Protein AF-A0A916CMD5-F1 (afdb_monomer)

Solvent-accessible surface area (backbone atoms only — not comparable to full-atom values): 19752 Å² total; per-residue (Å²): 133,80,86,75,84,65,81,78,68,54,40,86,78,49,62,49,73,21,27,36,26,42,35,62,56,51,51,78,55,96,45,26,38,20,50,78,88,36,83,72,46,81,45,52,74,67,56,35,58,50,51,65,50,15,35,78,89,44,90,31,20,46,47,56,29,32,73,75,50,42,80,52,22,40,53,48,50,24,54,37,36,70,72,62,51,32,48,78,42,68,70,76,87,67,73,82,62,84,47,82,37,33,34,38,35,51,17,51,37,79,52,42,49,53,62,40,35,34,29,56,46,58,67,35,44,75,51,31,45,44,36,37,39,21,44,24,44,45,42,83,79,43,65,43,50,94,81,48,79,67,56,58,70,57,46,32,50,42,48,51,40,27,44,54,48,47,23,61,71,47,73,37,46,75,46,75,34,77,39,67,26,54,66,77,58,67,44,91,49,66,59,46,76,85,46,70,86,61,42,51,67,56,52,53,52,53,50,55,54,51,49,52,58,56,72,74,49,82,63,62,34,37,35,34,40,54,19,34,48,32,37,31,54,34,43,51,54,33,50,47,54,53,51,41,44,74,69,62,78,42,66,59,47,28,42,33,28,34,51,31,37,61,30,64,59,35,80,88,24,48,86,32,48,67,55,68,75,61,53,72,62,36,43,82,43,77,45,78,17,54,96,27,46,70,57,34,48,57,51,50,66,50,41,53,64,62,43,54,94,64,49,49,57,46,46,59,49,34,24,28,50,71,52,52,60,75,59,53,66,82,88,56,51,73,68,48,70,76,59,53,86,54,100,52,24,33,43,57,32,36,18,31,82,60,11,42,60,55,56,45,50,74,72,62,126

Structure (mmCIF, N/CA/C/O backbone):
data_AF-A0A916CMD5-F1
#
_entry.id   AF-A0A916CMD5-F1
#
loop_
_atom_site.group_PDB
_atom_site.id
_atom_site.type_symbol
_atom_site.label_atom_id
_atom_site.label_alt_id
_atom_site.label_comp_id
_atom_site.label_asym_id
_atom_site.label_entity_id
_atom_site.label_seq_id
_atom_site.pdbx_PDB_ins_code
_atom_site.Cartn_x
_atom_site.Cartn_y
_atom_site.Cartn_z
_atom_site.occupancy
_atom_site.B_iso_or_equiv
_atom_site.auth_seq_id
_atom_site.auth_comp_id
_atom_site.auth_asym_id
_atom_site.auth_atom_id
_atom_site.pdbx_PDB_model_num
ATOM 1 N N . MET A 1 1 ? -7.319 22.290 9.337 1.00 40.28 1 MET A N 1
ATOM 2 C CA . MET A 1 1 ? -7.495 20.827 9.216 1.00 40.28 1 MET A CA 1
ATOM 3 C C . MET A 1 1 ? -8.715 20.614 8.337 1.00 40.28 1 MET A C 1
ATOM 5 O O . MET A 1 1 ? -9.791 21.032 8.736 1.00 40.28 1 MET A O 1
ATOM 9 N N . GLY A 1 2 ? -8.529 20.151 7.097 1.00 34.69 2 GLY A N 1
ATOM 10 C CA . GLY A 1 2 ?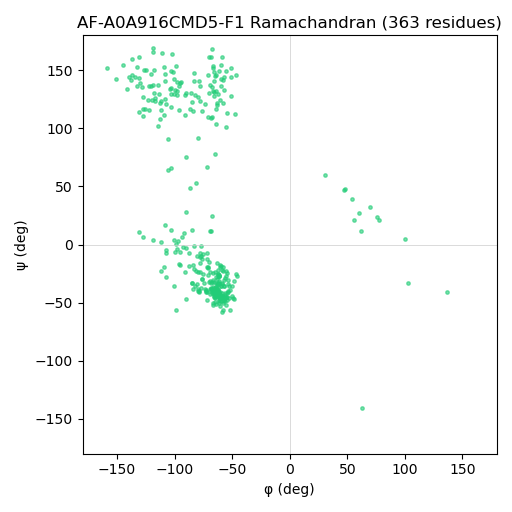 -9.637 19.964 6.152 1.00 34.69 2 GLY A CA 1
ATOM 11 C C . GLY A 1 2 ? -10.610 18.897 6.650 1.00 34.69 2 GLY A C 1
ATOM 12 O O . GLY A 1 2 ? -10.178 17.946 7.301 1.00 34.69 2 GLY A O 1
ATOM 13 N N . ASN A 1 3 ? -11.903 19.077 6.367 1.00 29.86 3 ASN A N 1
ATOM 14 C CA . ASN A 1 3 ? -12.943 18.087 6.640 1.00 29.86 3 ASN A CA 1
ATOM 15 C C . ASN A 1 3 ? -12.556 16.764 5.970 1.00 29.86 3 ASN A C 1
ATOM 17 O O . ASN A 1 3 ? -12.705 16.608 4.759 1.00 29.86 3 ASN A O 1
ATOM 21 N N . LYS A 1 4 ? -12.039 15.818 6.759 1.00 42.50 4 LYS A N 1
ATOM 22 C CA . LYS A 1 4 ? -11.879 14.436 6.323 1.00 42.50 4 LYS A CA 1
ATOM 23 C C . LYS A 1 4 ? -13.290 13.875 6.186 1.00 42.50 4 LYS A C 1
ATOM 25 O O . LYS A 1 4 ? -13.978 13.692 7.185 1.00 42.50 4 LYS A O 1
ATOM 30 N N . SER A 1 5 ? -13.743 13.645 4.958 1.00 34.34 5 SER A N 1
ATOM 31 C CA . SER A 1 5 ? -14.966 12.891 4.681 1.00 34.34 5 SER A CA 1
ATOM 32 C C . SER A 1 5 ? -14.709 11.410 4.973 1.00 34.34 5 SER A C 1
ATOM 34 O O . SER A 1 5 ? -14.626 10.588 4.064 1.00 34.34 5 SER A O 1
ATOM 36 N N . PHE A 1 6 ? -14.497 11.083 6.247 1.00 44.91 6 PHE A N 1
ATOM 37 C CA . PHE A 1 6 ? -14.604 9.715 6.728 1.00 44.91 6 PHE A CA 1
ATOM 38 C C . PHE A 1 6 ? -16.060 9.302 6.550 1.00 44.91 6 PHE A C 1
ATOM 40 O O . PHE A 1 6 ? -16.952 10.053 6.938 1.00 44.91 6 PHE A O 1
ATOM 47 N N . ILE A 1 7 ? -16.309 8.125 5.980 1.00 46.78 7 ILE A N 1
ATOM 48 C CA . ILE A 1 7 ? -17.603 7.471 6.164 1.00 46.78 7 ILE A CA 1
ATOM 49 C C . ILE A 1 7 ? -17.600 7.018 7.628 1.00 46.78 7 ILE A C 1
ATOM 51 O O . ILE A 1 7 ? -16.796 6.144 7.968 1.00 46.78 7 ILE A O 1
ATOM 55 N N . PRO A 1 8 ? -18.403 7.627 8.521 1.00 53.22 8 PRO A N 1
ATOM 56 C CA . PRO A 1 8 ? -18.452 7.209 9.910 1.00 53.22 8 PRO A CA 1
ATOM 57 C C . PRO A 1 8 ? -18.993 5.791 9.944 1.00 53.22 8 PRO A C 1
ATOM 59 O O . PRO A 1 8 ? -20.139 5.562 9.565 1.00 53.22 8 PRO A O 1
ATOM 62 N N . VAL A 1 9 ? -18.192 4.842 10.406 1.00 58.81 9 VAL A N 1
ATOM 63 C CA . VAL A 1 9 ? -18.767 3.618 10.949 1.00 58.81 9 VAL A CA 1
ATOM 64 C C . VAL A 1 9 ? -18.935 3.897 12.430 1.00 58.81 9 VAL A C 1
ATOM 66 O O . VAL A 1 9 ? -17.946 4.102 13.134 1.00 58.81 9 VAL A O 1
ATOM 69 N N . SER A 1 10 ? -20.181 3.999 12.894 1.00 68.25 10 SER A N 1
ATOM 70 C CA . SER A 1 10 ? -20.419 4.050 14.331 1.00 68.25 10 SER A CA 1
ATOM 71 C C . SER A 1 10 ? -19.929 2.734 14.920 1.00 68.25 10 SER A C 1
ATOM 73 O O . SER A 1 10 ? -20.307 1.664 14.448 1.00 68.25 10 SER A O 1
ATOM 75 N N . ALA A 1 11 ? -19.104 2.784 15.961 1.00 70.06 11 ALA A N 1
ATOM 76 C CA . ALA A 1 11 ? -18.634 1.580 16.629 1.00 70.06 11 ALA A CA 1
ATOM 77 C C . ALA A 1 11 ? -19.776 0.784 17.282 1.00 70.06 11 ALA A C 1
ATOM 79 O O . ALA A 1 11 ? -19.595 -0.393 17.575 1.00 70.06 11 ALA A O 1
ATOM 80 N N . SER A 1 12 ? -20.960 1.389 17.461 1.00 70.38 12 SER A N 1
ATOM 81 C CA . SER A 1 12 ? -22.188 0.673 17.843 1.00 70.38 12 SER A CA 1
ATOM 82 C C . SER A 1 12 ? -22.629 -0.364 16.815 1.00 70.38 12 SER A C 1
ATOM 84 O O . SER A 1 12 ? -23.308 -1.321 17.171 1.00 70.38 12 SER A O 1
ATOM 86 N N . ASP A 1 13 ? -22.248 -0.162 15.556 1.00 81.56 13 ASP A N 1
ATOM 87 C CA . ASP A 1 13 ? -22.648 -0.996 14.426 1.00 81.56 13 ASP A CA 1
ATOM 88 C C . ASP A 1 13 ? -21.556 -2.025 14.089 1.00 81.56 13 ASP A C 1
ATOM 90 O O . ASP A 1 13 ? -21.728 -2.863 13.202 1.00 81.56 13 ASP A O 1
ATOM 94 N N . LEU A 1 14 ? -20.418 -1.966 14.794 1.00 83.50 14 LEU A N 1
ATOM 95 C CA . LEU A 1 14 ? -19.323 -2.911 14.642 1.00 83.50 14 LEU A CA 1
ATOM 96 C C . LEU A 1 14 ? -19.589 -4.175 15.474 1.00 83.50 14 LEU A C 1
ATOM 98 O O . LEU A 1 14 ? -20.025 -4.081 16.625 1.00 83.50 14 LEU A O 1
ATOM 102 N N . PRO A 1 15 ? -19.261 -5.367 14.945 1.00 89.69 15 PRO A N 1
ATOM 103 C CA . PRO A 1 15 ? -19.275 -6.589 15.738 1.00 89.69 15 PRO A CA 1
ATOM 104 C C . PRO A 1 15 ? -18.367 -6.473 16.970 1.00 89.69 15 PRO A C 1
ATOM 106 O O . PRO A 1 15 ? -17.297 -5.863 16.898 1.00 89.69 15 PRO A O 1
ATOM 109 N N . VAL A 1 16 ? -18.760 -7.073 18.097 1.00 91.94 16 VAL A N 1
ATOM 110 C CA . VAL A 1 16 ? -18.053 -6.926 19.388 1.00 91.94 16 VAL A CA 1
ATOM 111 C C . VAL A 1 16 ? -16.637 -7.512 19.372 1.00 91.94 16 VAL A C 1
ATOM 113 O O . VAL A 1 16 ? -15.771 -7.092 20.136 1.00 91.94 16 VAL A O 1
ATOM 116 N N . GLU A 1 17 ? -16.377 -8.460 18.482 1.00 92.50 17 GLU A N 1
ATOM 117 C CA . GLU A 1 17 ? -15.070 -9.050 18.210 1.00 92.50 17 GLU A CA 1
ATOM 118 C C . GLU A 1 17 ? -14.140 -8.137 17.398 1.00 92.50 17 GLU A C 1
ATOM 120 O O . GLU A 1 17 ? -12.965 -8.457 17.240 1.00 92.50 17 GLU A O 1
ATOM 125 N N . THR A 1 18 ? -14.641 -7.011 16.882 1.00 91.44 18 THR A N 1
ATOM 126 C CA . THR A 1 18 ? -13.844 -6.072 16.089 1.00 91.44 18 THR A CA 1
ATOM 127 C C . THR A 1 18 ? -12.689 -5.529 16.915 1.00 91.44 18 THR A C 1
ATOM 129 O O . THR A 1 18 ? -12.895 -4.969 17.992 1.00 91.44 18 THR A O 1
ATOM 132 N N . ILE A 1 19 ? -11.476 -5.696 16.393 1.00 93.38 19 ILE A N 1
ATOM 133 C CA . ILE A 1 19 ? -10.239 -5.194 16.982 1.00 93.38 19 ILE A CA 1
ATOM 134 C C . ILE A 1 19 ? -10.130 -3.701 16.681 1.00 93.38 19 ILE A C 1
ATOM 136 O O . ILE A 1 19 ? -10.398 -3.262 15.562 1.00 93.38 19 ILE A O 1
ATOM 140 N N . ILE A 1 20 ? -9.731 -2.940 17.690 1.00 93.88 20 ILE A N 1
ATOM 141 C CA . ILE A 1 20 ? -9.442 -1.514 17.657 1.00 93.88 20 ILE A CA 1
ATOM 142 C C . ILE A 1 20 ? -7.929 -1.377 17.781 1.00 93.88 20 ILE A C 1
ATOM 144 O O . ILE A 1 20 ? -7.345 -1.873 18.742 1.00 93.88 20 ILE A O 1
ATOM 148 N N . SER A 1 21 ? -7.298 -0.685 16.839 1.00 94.12 21 SER A N 1
ATOM 149 C CA . SER A 1 21 ? -5.865 -0.410 16.912 1.00 94.12 21 SER A CA 1
ATOM 150 C C . SER A 1 21 ? -5.582 1.063 16.690 1.00 94.12 21 SER A C 1
ATOM 152 O O . SER A 1 21 ? -6.162 1.683 15.801 1.00 94.12 21 SER A O 1
ATOM 154 N N . LEU A 1 22 ? -4.659 1.610 17.473 1.00 94.50 22 LEU A N 1
ATOM 155 C CA . LEU A 1 22 ? -4.058 2.917 17.268 1.00 94.50 22 LEU A CA 1
ATOM 156 C C . LEU A 1 22 ? -3.369 2.939 15.902 1.00 94.50 22 LEU A C 1
ATOM 158 O O . LEU A 1 22 ? -2.695 1.979 15.522 1.00 94.50 22 LEU A O 1
ATOM 162 N N . MET A 1 23 ? -3.565 4.034 15.178 1.00 92.69 23 MET A N 1
ATOM 163 C CA . MET A 1 23 ? -2.927 4.270 13.888 1.00 92.69 23 MET A CA 1
ATOM 164 C C . MET A 1 23 ? -1.397 4.406 14.048 1.00 92.69 23 MET A C 1
ATOM 166 O O . MET A 1 23 ? -0.937 4.925 15.070 1.00 92.69 23 MET A O 1
ATOM 170 N N . PRO A 1 24 ? -0.598 3.936 13.072 1.00 91.56 24 PRO A N 1
ATOM 171 C CA . PRO A 1 24 ? 0.849 3.763 13.223 1.00 91.56 24 PRO A CA 1
ATOM 172 C C . PRO A 1 24 ? 1.661 5.044 13.376 1.00 91.56 24 PRO A C 1
ATOM 174 O O . PRO A 1 24 ? 2.727 5.037 13.987 1.00 91.56 24 PRO A O 1
ATOM 177 N N . ASP A 1 25 ? 1.122 6.146 12.882 1.00 89.12 25 ASP A N 1
ATOM 178 C CA . ASP A 1 25 ? 1.669 7.490 12.966 1.00 89.12 25 ASP A CA 1
ATOM 179 C C . ASP A 1 25 ? 1.454 8.160 14.333 1.00 89.12 25 ASP A C 1
ATOM 181 O O . ASP A 1 25 ? 2.008 9.239 14.567 1.00 89.12 25 ASP A O 1
ATOM 185 N N . TYR A 1 26 ? 0.679 7.544 15.236 1.00 91.19 26 TYR A N 1
ATOM 186 C CA . TYR A 1 26 ? 0.411 8.078 16.569 1.00 91.19 26 TYR A CA 1
ATOM 187 C C . TYR A 1 26 ? 1.099 7.312 17.693 1.00 91.19 26 TYR A C 1
ATOM 189 O O . TYR A 1 26 ? 1.211 6.088 17.691 1.00 91.19 26 TYR A O 1
ATOM 197 N N . SER A 1 27 ? 1.468 8.056 18.731 1.00 92.50 27 SER A N 1
ATOM 198 C CA . SER A 1 27 ? 1.865 7.511 20.026 1.00 92.50 27 SER A CA 1
ATOM 199 C C . SER A 1 27 ? 1.247 8.311 21.170 1.00 92.50 27 SER A C 1
ATOM 201 O O . SER A 1 27 ? 0.807 9.452 21.003 1.00 92.50 27 SER A O 1
ATOM 203 N N . VAL A 1 28 ? 1.177 7.692 22.347 1.00 93.88 28 VAL A N 1
ATOM 204 C CA . VAL A 1 28 ? 0.671 8.318 23.571 1.00 93.88 28 VAL A CA 1
ATOM 205 C C . VAL A 1 28 ? 1.782 8.311 24.610 1.00 93.88 28 VAL A C 1
ATOM 207 O O . VAL A 1 28 ? 2.336 7.258 24.916 1.00 93.88 28 VAL A O 1
ATOM 210 N N . MET A 1 29 ? 2.122 9.487 25.136 1.00 93.44 29 MET A N 1
ATOM 211 C CA . MET A 1 29 ? 3.111 9.654 26.204 1.00 93.44 29 MET A CA 1
ATOM 212 C C . MET A 1 29 ? 2.626 10.737 27.163 1.00 93.44 29 MET A C 1
ATOM 214 O O . MET A 1 29 ? 2.167 11.781 26.711 1.00 93.44 29 MET A O 1
ATOM 218 N N . GLU A 1 30 ? 2.705 10.494 28.474 1.00 92.25 30 GLU A N 1
ATOM 219 C CA . GLU A 1 30 ? 2.406 11.497 29.515 1.00 92.25 30 GLU A CA 1
ATOM 220 C C . GLU A 1 30 ? 1.084 12.261 29.283 1.00 92.25 30 GLU A C 1
ATOM 222 O O . GLU A 1 30 ? 1.026 13.490 29.323 1.00 92.25 30 GLU A O 1
ATOM 227 N N . HIS A 1 31 ? -0.000 11.533 28.991 1.00 94.62 31 HIS A N 1
ATOM 228 C CA . HIS A 1 31 ? -1.321 12.112 28.691 1.00 94.62 31 HIS A CA 1
ATOM 229 C C . HIS A 1 31 ? -1.352 13.046 27.477 1.00 94.62 31 HIS A C 1
ATOM 231 O O . HIS A 1 31 ? -2.192 13.939 27.387 1.00 94.62 31 HIS A O 1
ATOM 237 N N . THR A 1 32 ? -0.452 12.847 26.524 1.00 94.69 32 THR A N 1
ATOM 238 C CA . THR A 1 32 ? -0.361 13.643 25.306 1.00 94.69 32 THR A CA 1
ATOM 239 C C . THR A 1 32 ? -0.342 12.720 24.096 1.00 94.69 32 THR A C 1
ATOM 241 O O . THR A 1 32 ? 0.331 11.689 24.088 1.00 94.69 32 THR A O 1
ATOM 244 N N . LEU A 1 33 ? -1.121 13.083 23.076 1.00 93.81 33 LEU A N 1
ATOM 245 C CA . LEU A 1 33 ? -1.103 12.428 21.775 1.00 93.81 33 LEU A CA 1
ATOM 246 C C . LEU A 1 33 ? -0.008 13.062 20.921 1.00 93.81 33 LEU A C 1
ATOM 248 O O . LEU A 1 33 ? 0.030 14.288 20.770 1.00 93.81 33 LEU A O 1
ATOM 252 N N . TYR A 1 34 ? 0.830 12.223 20.330 1.00 92.00 34 TYR A N 1
ATOM 253 C CA . TYR A 1 34 ? 1.876 12.622 19.403 1.00 92.00 34 TYR A CA 1
ATOM 254 C C . TYR A 1 34 ? 1.562 12.070 18.020 1.00 92.00 34 TYR A C 1
ATOM 256 O O . TYR A 1 34 ? 1.166 10.916 17.906 1.00 92.00 34 TYR A O 1
ATOM 264 N N . PHE A 1 35 ? 1.757 12.879 16.984 1.00 89.00 35 PHE A N 1
ATOM 265 C CA . PHE A 1 35 ? 1.750 12.462 15.583 1.00 89.00 35 PHE A CA 1
ATOM 266 C C . PHE A 1 35 ? 3.169 12.601 15.043 1.00 89.00 35 PHE A C 1
ATOM 268 O O . PHE A 1 35 ? 3.755 13.681 15.144 1.00 89.00 35 PHE A O 1
ATOM 275 N N . MET A 1 36 ? 3.739 11.517 14.514 1.00 84.88 36 MET A N 1
ATOM 276 C CA . MET A 1 36 ? 5.133 11.476 14.049 1.00 84.88 36 MET A CA 1
ATOM 277 C C . MET A 1 36 ? 6.108 12.087 15.082 1.00 84.88 36 MET A C 1
ATOM 279 O O . MET A 1 36 ? 6.937 12.936 14.761 1.00 84.88 36 MET A O 1
ATOM 283 N N . GLU A 1 37 ? 5.946 11.694 16.353 1.00 82.69 37 GLU A N 1
ATOM 284 C CA . GLU A 1 37 ? 6.722 12.163 17.522 1.00 82.69 37 GLU A CA 1
ATOM 285 C C . GLU A 1 37 ? 6.613 13.663 17.843 1.00 82.69 37 GLU A C 1
ATOM 287 O O . GLU A 1 37 ? 7.330 14.181 18.700 1.00 82.69 37 GLU A O 1
ATOM 292 N N . ARG A 1 38 ? 5.675 14.384 17.224 1.00 82.25 38 ARG A N 1
ATOM 293 C CA . ARG A 1 38 ? 5.352 15.761 17.601 1.00 82.25 38 ARG A CA 1
ATOM 294 C C . ARG A 1 38 ? 4.071 15.816 18.399 1.00 82.25 38 ARG A C 1
ATOM 296 O O . ARG A 1 38 ? 3.075 15.200 18.040 1.00 82.25 38 ARG A O 1
ATOM 303 N N . GLN A 1 39 ? 4.111 16.587 19.477 1.00 87.12 39 GLN A N 1
ATOM 304 C CA . GLN A 1 39 ? 2.947 16.833 20.309 1.00 87.12 39 GLN A CA 1
ATOM 305 C C . GLN A 1 39 ? 1.826 17.451 19.467 1.00 87.12 39 GLN A C 1
ATOM 307 O O . GLN A 1 39 ? 1.991 18.525 18.890 1.00 87.12 39 GLN A O 1
ATOM 312 N N . GLU A 1 40 ? 0.680 16.780 19.439 1.00 86.31 40 GLU A N 1
ATOM 313 C CA . GLU A 1 40 ? -0.525 17.269 18.773 1.00 86.31 40 GLU A CA 1
ATOM 314 C C . GLU A 1 40 ? -1.466 17.906 19.788 1.00 86.31 40 GLU A C 1
ATOM 316 O O . GLU A 1 40 ? -1.845 19.071 19.657 1.00 86.31 40 GLU A O 1
ATOM 321 N N . ARG A 1 41 ? -1.853 17.148 20.824 1.00 92.62 41 ARG A N 1
ATOM 322 C CA . ARG A 1 41 ? -2.811 17.627 21.825 1.00 92.62 41 ARG A CA 1
ATOM 323 C C . ARG A 1 41 ? -2.732 16.871 23.153 1.00 92.62 41 ARG A C 1
ATOM 325 O O . ARG A 1 41 ? -2.424 15.678 23.151 1.00 92.62 41 ARG A O 1
ATOM 332 N N . PRO A 1 42 ? -3.087 17.526 24.271 1.00 94.06 42 PRO A N 1
ATOM 333 C CA . PRO A 1 42 ? -3.310 16.832 25.532 1.00 94.06 42 PRO A CA 1
ATOM 334 C C . PRO A 1 42 ? -4.537 15.909 25.448 1.00 94.06 42 PRO A C 1
ATOM 336 O O . PRO A 1 42 ? -5.491 16.167 24.707 1.00 94.06 42 PRO A O 1
ATOM 339 N N . LEU A 1 43 ? -4.510 14.844 26.239 1.00 93.69 43 LEU A N 1
ATOM 340 C CA . LEU A 1 43 ? -5.556 13.842 26.402 1.00 93.69 43 LEU A CA 1
ATOM 341 C C . LEU A 1 43 ? -6.054 13.850 27.849 1.00 93.69 43 LEU A C 1
ATOM 343 O O . LEU A 1 43 ? -5.305 14.119 28.788 1.00 93.69 43 LEU A O 1
ATOM 347 N N . SER A 1 44 ? -7.323 13.503 28.056 1.00 93.56 44 SER A N 1
ATOM 348 C CA . SER A 1 44 ? -7.791 13.170 29.404 1.00 93.56 44 SER A CA 1
ATOM 349 C C . SER A 1 44 ? -7.167 11.854 29.888 1.00 93.56 44 SER A C 1
ATOM 351 O O . SER A 1 44 ? -6.723 11.031 29.082 1.00 93.56 44 SER A O 1
ATOM 353 N N . LEU A 1 45 ? -7.189 11.603 31.203 1.00 93.62 45 LEU A N 1
ATOM 354 C CA . LEU A 1 45 ? -6.744 10.320 31.773 1.00 93.62 45 LEU A CA 1
ATOM 355 C C . LEU A 1 45 ? -7.460 9.127 31.123 1.00 93.62 45 LEU A C 1
ATOM 357 O O . LEU A 1 45 ? -6.844 8.111 30.817 1.00 93.62 45 LEU A O 1
ATOM 361 N N . LEU A 1 46 ? -8.760 9.280 30.865 1.00 92.00 46 LEU A N 1
ATOM 362 C CA . LEU A 1 46 ? -9.588 8.229 30.290 1.00 92.00 46 LEU A CA 1
ATOM 363 C C . LEU A 1 46 ? -9.275 7.995 28.804 1.00 92.00 46 LEU A C 1
ATOM 365 O O . LEU A 1 46 ? -9.164 6.849 28.380 1.00 92.00 46 LEU A O 1
ATOM 369 N N . GLN A 1 47 ? -9.056 9.065 28.031 1.00 92.62 47 GLN A N 1
ATOM 370 C CA . GLN A 1 47 ? -8.603 8.960 26.637 1.00 92.62 47 GLN A CA 1
ATOM 371 C C . GLN A 1 47 ? -7.211 8.337 26.537 1.00 92.62 47 GLN A C 1
ATOM 373 O O . GLN A 1 47 ? -6.978 7.520 25.652 1.00 92.62 47 GLN A O 1
ATOM 378 N N . THR A 1 48 ? -6.310 8.706 27.452 1.00 94.81 48 THR A N 1
ATOM 379 C CA . THR A 1 48 ? -4.960 8.133 27.549 1.00 94.81 48 THR A CA 1
ATOM 380 C C . THR A 1 48 ? -5.058 6.626 27.753 1.00 94.81 48 THR A C 1
ATOM 382 O O . THR A 1 48 ? -4.596 5.866 26.909 1.00 94.81 48 THR A O 1
ATOM 385 N N . ALA A 1 49 ? -5.766 6.193 28.801 1.00 94.56 49 ALA A N 1
ATOM 386 C CA . ALA A 1 49 ? -5.924 4.778 29.119 1.00 94.56 49 ALA A CA 1
ATOM 387 C C . ALA A 1 49 ? -6.597 3.987 27.983 1.00 94.56 49 ALA A C 1
ATOM 389 O O . ALA A 1 49 ? -6.267 2.821 27.758 1.00 94.56 49 ALA A O 1
ATOM 390 N N . PHE A 1 50 ? -7.548 4.600 27.269 1.00 95.56 50 PHE A N 1
ATOM 391 C CA . PHE A 1 50 ? -8.195 3.979 26.115 1.00 95.56 50 PHE A CA 1
ATOM 392 C C . PHE A 1 50 ? -7.218 3.786 24.951 1.00 95.56 50 PHE A C 1
ATOM 394 O O . PHE A 1 50 ? -7.082 2.672 24.455 1.00 95.56 50 PHE A O 1
ATOM 401 N N . LEU A 1 51 ? -6.514 4.841 24.535 1.00 94.38 51 LEU A N 1
ATOM 402 C CA . LEU A 1 51 ? -5.584 4.786 23.403 1.00 94.38 51 LEU A CA 1
ATOM 403 C C . LEU A 1 51 ? -4.367 3.898 23.692 1.00 94.38 51 LEU A C 1
ATOM 405 O O . LEU A 1 51 ? -3.957 3.151 22.813 1.00 94.38 51 LEU A O 1
ATOM 409 N N . GLU A 1 52 ? -3.849 3.899 24.922 1.00 94.00 52 GLU A N 1
ATOM 410 C CA . GLU A 1 52 ? -2.813 2.951 25.362 1.00 94.00 52 GLU A CA 1
ATOM 411 C C . GLU A 1 52 ? -3.298 1.498 25.291 1.00 94.00 52 GLU A C 1
ATOM 413 O O . GLU A 1 52 ? -2.525 0.594 24.987 1.00 94.00 52 GLU A O 1
ATOM 418 N N . SER A 1 53 ? -4.594 1.261 25.530 1.00 95.06 53 SER A N 1
ATOM 419 C CA . SER A 1 53 ? -5.184 -0.072 25.357 1.00 95.06 53 SER A CA 1
ATOM 420 C C . SER A 1 53 ? -5.313 -0.468 23.891 1.00 95.06 53 SER A C 1
ATOM 422 O O . SER A 1 53 ? -5.445 -1.652 23.633 1.00 95.06 53 SER A O 1
ATOM 424 N N . CYS A 1 54 ? -5.283 0.488 22.959 1.00 92.31 54 CYS A N 1
ATOM 425 C CA . CYS A 1 54 ? -5.360 0.252 21.519 1.00 92.31 54 CYS A CA 1
ATOM 426 C C . CYS A 1 54 ? -3.976 0.094 20.870 1.00 92.31 54 CYS A C 1
ATOM 428 O O . CYS A 1 54 ? -3.896 0.137 19.648 1.00 92.31 54 CYS A O 1
ATOM 430 N N . ASP A 1 55 ? -2.879 -0.025 21.628 1.00 86.75 55 ASP A N 1
ATOM 431 C CA . ASP A 1 55 ? -1.542 -0.195 21.040 1.00 86.75 55 ASP A CA 1
ATOM 432 C C . ASP A 1 55 ? -1.529 -1.336 20.004 1.00 86.75 55 ASP A C 1
ATOM 434 O O . ASP A 1 55 ? -2.191 -2.358 20.191 1.00 86.75 55 ASP A O 1
ATOM 438 N N . GLN A 1 56 ? -0.753 -1.192 18.929 1.00 73.25 56 GLN A N 1
ATOM 439 C CA . GLN A 1 56 ? -0.752 -2.106 17.771 1.00 73.25 56 GLN A CA 1
ATOM 440 C C . GLN A 1 56 ? -0.400 -3.557 18.129 1.00 73.25 56 GLN A C 1
ATOM 442 O O . GLN A 1 56 ? -0.658 -4.479 17.361 1.00 73.25 56 GLN A O 1
ATOM 447 N N . LYS A 1 57 ? 0.216 -3.776 19.295 1.00 72.81 57 LYS A N 1
ATOM 448 C CA . LYS A 1 57 ? 0.572 -5.106 19.809 1.00 72.81 57 LYS A CA 1
ATOM 449 C C . LYS A 1 57 ? -0.553 -5.769 20.604 1.00 72.81 57 LYS A C 1
ATOM 451 O O . LYS A 1 57 ? -0.420 -6.924 21.007 1.00 72.81 57 LYS A O 1
ATOM 456 N N . SER A 1 58 ? -1.631 -5.045 20.877 1.00 73.81 58 SER A N 1
ATOM 457 C CA . SER A 1 58 ? -2.772 -5.527 21.642 1.00 73.81 58 SER A CA 1
ATOM 458 C C . SER A 1 58 ? -3.871 -6.038 20.706 1.00 73.81 58 SER A C 1
ATOM 460 O O . SER A 1 58 ? -4.190 -5.427 19.694 1.00 73.81 58 SER A O 1
ATOM 462 N N . ASN A 1 59 ? -4.502 -7.158 21.058 1.00 85.69 59 ASN A N 1
ATOM 463 C CA . ASN A 1 59 ? -5.726 -7.618 20.391 1.00 85.69 59 ASN A CA 1
ATOM 464 C C . ASN A 1 59 ? -6.958 -6.969 21.042 1.00 85.69 59 ASN A C 1
ATOM 466 O O . ASN A 1 59 ? -7.877 -7.678 21.450 1.00 85.69 59 ASN A O 1
ATOM 470 N N . PHE A 1 60 ? -6.939 -5.647 21.238 1.00 94.44 60 PHE A N 1
ATOM 471 C CA . PHE A 1 60 ? -7.970 -4.938 21.991 1.00 94.44 60 PHE A CA 1
ATOM 472 C C . PHE A 1 60 ? -9.252 -4.781 21.171 1.00 94.44 60 PHE A C 1
ATOM 474 O O . PHE A 1 60 ? -9.271 -4.125 20.139 1.00 94.44 60 PHE A O 1
ATOM 481 N N . SER A 1 61 ? -10.332 -5.410 21.616 1.00 94.62 61 SER A N 1
ATOM 482 C CA . SER A 1 61 ? -11.608 -5.489 20.895 1.00 94.62 61 SER A CA 1
ATOM 483 C C . SER A 1 61 ? -12.669 -4.533 21.437 1.00 94.62 61 SER A C 1
ATOM 485 O O . SER A 1 61 ? -12.585 -4.074 22.577 1.00 94.62 61 SER A O 1
ATOM 487 N N . ILE A 1 62 ? -13.730 -4.295 20.659 1.00 93.31 62 ILE A N 1
ATOM 488 C CA . ILE A 1 62 ? -14.933 -3.568 21.104 1.00 93.31 62 ILE A CA 1
ATOM 489 C C . ILE A 1 62 ? -15.507 -4.187 22.385 1.00 93.31 62 ILE A C 1
ATOM 491 O O . ILE A 1 62 ? -15.848 -3.460 23.318 1.00 93.31 62 ILE A O 1
ATOM 495 N N . LYS A 1 63 ? -15.541 -5.520 22.484 1.00 94.50 63 LYS A N 1
ATOM 496 C CA . LYS A 1 63 ? -15.951 -6.235 23.698 1.00 94.50 63 LYS A CA 1
ATOM 497 C C . LYS A 1 63 ? -15.087 -5.851 24.901 1.00 94.50 63 LYS A C 1
ATOM 499 O O . LYS A 1 63 ? -15.616 -5.472 25.940 1.00 94.50 63 LYS A O 1
ATOM 504 N N . GLN A 1 64 ? -13.764 -5.901 24.758 1.00 95.69 64 GLN A N 1
ATOM 505 C CA . GLN A 1 64 ? -12.848 -5.528 25.841 1.00 95.69 64 GLN A CA 1
ATOM 506 C C . GLN A 1 64 ? -12.940 -4.038 26.184 1.00 95.69 64 GLN A C 1
ATOM 508 O O . GLN A 1 64 ? -12.798 -3.667 27.348 1.00 95.69 64 GLN A O 1
ATOM 513 N N . ALA A 1 65 ? -13.221 -3.180 25.203 1.00 95.25 65 ALA A N 1
ATOM 514 C CA . ALA A 1 65 ? -13.498 -1.771 25.441 1.00 95.25 65 ALA A CA 1
ATOM 515 C C . ALA A 1 65 ? -14.761 -1.574 26.287 1.00 95.25 65 ALA A C 1
ATOM 517 O O . ALA A 1 65 ? -14.733 -0.799 27.241 1.00 95.25 65 ALA A O 1
ATOM 518 N N . GLN A 1 66 ? -15.841 -2.299 25.991 1.00 94.75 66 GLN A N 1
ATOM 519 C CA . GLN A 1 66 ? -17.074 -2.278 26.782 1.00 94.75 66 GLN A CA 1
ATOM 520 C C . GLN A 1 66 ? -16.856 -2.825 28.199 1.00 94.75 66 GLN A C 1
ATOM 522 O O . GLN A 1 66 ? -17.327 -2.233 29.165 1.00 94.75 66 GLN A O 1
ATOM 527 N N . GLU A 1 67 ? -16.103 -3.916 28.347 1.00 95.88 67 GLU A N 1
ATOM 528 C CA . GLU A 1 67 ? -15.789 -4.508 29.654 1.00 95.88 67 GLU A CA 1
ATOM 529 C C . GLU A 1 67 ? -14.925 -3.577 30.518 1.00 95.88 67 GLU A C 1
ATOM 531 O O . GLU A 1 67 ? -15.180 -3.426 31.712 1.00 95.88 67 GLU A O 1
ATOM 536 N N . LYS A 1 68 ? -13.918 -2.926 29.922 1.00 96.25 68 LYS A N 1
ATOM 537 C CA . LYS A 1 68 ? -12.957 -2.078 30.644 1.00 96.25 68 LYS A CA 1
ATOM 538 C C . LYS A 1 68 ? -13.474 -0.664 30.912 1.00 96.25 68 LYS A C 1
ATOM 540 O O . LYS A 1 68 ? -13.159 -0.096 31.955 1.00 96.25 68 LYS A O 1
ATOM 545 N N . PHE A 1 69 ? -14.241 -0.086 29.987 1.00 95.25 69 PHE A N 1
ATOM 546 C CA . PHE A 1 69 ? -14.661 1.323 30.029 1.00 95.25 69 PHE A CA 1
ATOM 547 C C . PHE A 1 69 ? -16.187 1.513 30.112 1.00 95.25 69 PHE A C 1
ATOM 549 O O . PHE A 1 69 ? -16.671 2.647 30.099 1.00 95.25 69 PHE A O 1
ATOM 556 N N . GLY A 1 70 ? -16.961 0.429 30.220 1.00 93.00 70 GLY A N 1
ATOM 557 C CA . GLY A 1 70 ? -18.422 0.473 30.276 1.00 93.00 70 GLY A CA 1
ATOM 558 C C . GLY A 1 70 ? -19.032 1.057 28.999 1.00 93.00 70 GLY A C 1
ATOM 559 O O . GLY A 1 70 ? -18.539 0.833 27.893 1.00 93.00 70 GLY A O 1
ATOM 560 N N . MET A 1 71 ? -20.091 1.860 29.153 1.00 84.44 71 MET A N 1
ATOM 561 C CA . MET A 1 71 ? -20.765 2.533 28.030 1.00 84.44 71 MET A CA 1
ATOM 562 C C . MET A 1 71 ? -19.828 3.432 27.203 1.00 84.44 71 MET A C 1
ATOM 564 O O . MET A 1 71 ? -19.976 3.526 25.987 1.00 84.44 71 MET A O 1
ATOM 568 N N . TRP A 1 72 ? -18.799 4.007 27.834 1.00 89.31 72 TRP A N 1
ATOM 569 C CA . TRP A 1 72 ? -17.839 4.881 27.161 1.00 89.31 72 TRP A CA 1
ATOM 570 C C . TRP A 1 72 ? -16.905 4.140 26.203 1.00 89.31 72 TRP A C 1
ATOM 572 O O . TRP A 1 72 ? -16.325 4.767 25.324 1.00 89.31 72 TRP A O 1
ATOM 582 N N . GLY A 1 73 ? -16.746 2.818 26.330 1.00 91.19 73 GLY A N 1
ATOM 583 C CA . GLY A 1 73 ? -15.828 2.057 25.480 1.00 91.19 73 GLY A CA 1
ATOM 584 C C . GLY A 1 73 ? -16.190 2.134 23.996 1.00 91.19 73 GLY A C 1
ATOM 585 O O . GLY A 1 73 ? -15.329 2.386 23.155 1.00 91.19 73 GLY A O 1
ATOM 586 N N . THR A 1 74 ? -17.478 1.981 23.677 1.00 90.12 74 THR A N 1
ATOM 587 C CA . THR A 1 74 ? -17.964 2.078 22.289 1.00 90.12 74 THR A CA 1
ATOM 588 C C . THR A 1 74 ? -17.979 3.531 21.809 1.00 90.12 74 THR A C 1
ATOM 590 O O . THR A 1 74 ? -17.600 3.808 20.676 1.00 90.12 74 THR A O 1
ATOM 593 N N . GLU A 1 75 ? -18.341 4.479 22.677 1.00 90.62 75 GLU A N 1
ATOM 594 C CA . GLU A 1 75 ? -18.334 5.906 22.335 1.00 90.62 75 GLU A CA 1
ATOM 595 C C . GLU A 1 75 ? -16.922 6.426 22.036 1.00 90.62 75 GLU A C 1
ATOM 597 O O . GLU A 1 75 ? -16.728 7.134 21.047 1.00 90.62 75 GLU A O 1
ATOM 602 N N . PHE A 1 76 ? -15.918 6.035 22.830 1.00 91.75 76 PHE A N 1
ATOM 603 C CA . PHE A 1 76 ? -14.524 6.371 22.549 1.00 91.75 76 PHE A CA 1
ATOM 604 C C . PHE A 1 76 ? -14.036 5.728 21.270 1.00 91.75 76 PHE A C 1
ATOM 606 O O . PHE A 1 76 ? -13.422 6.429 20.468 1.00 91.75 76 PHE A O 1
ATOM 613 N N . ALA A 1 77 ? -14.335 4.443 21.058 1.00 91.62 77 ALA A N 1
ATOM 614 C CA . ALA A 1 77 ? -14.006 3.773 19.813 1.00 91.62 77 ALA A CA 1
ATOM 615 C C . ALA A 1 77 ? -14.535 4.596 18.632 1.00 91.62 77 ALA A C 1
ATOM 617 O O . ALA A 1 77 ? -13.723 5.037 17.822 1.00 91.62 77 ALA A O 1
ATOM 618 N N . SER A 1 78 ? -15.841 4.892 18.585 1.00 90.00 78 SER A N 1
ATOM 619 C CA . SER A 1 78 ? -16.477 5.698 17.528 1.00 90.00 78 SER A CA 1
ATOM 620 C C . SER A 1 78 ? -15.826 7.069 17.354 1.00 90.00 78 SER A C 1
ATOM 622 O O . SER A 1 78 ? -15.461 7.454 16.244 1.00 90.00 78 SER A O 1
ATOM 624 N N . ALA A 1 79 ? -15.682 7.827 18.444 1.00 90.00 79 ALA A N 1
ATOM 625 C CA . ALA A 1 79 ? -15.189 9.199 18.392 1.00 90.00 79 ALA A CA 1
ATOM 626 C C . ALA A 1 79 ? -13.731 9.264 17.918 1.00 90.00 79 ALA A C 1
ATOM 628 O O . ALA A 1 79 ? -13.372 10.129 17.122 1.00 90.00 79 ALA A O 1
ATOM 629 N N . LEU A 1 80 ? -12.883 8.345 18.381 1.00 90.19 80 LEU A N 1
ATOM 630 C CA . LEU A 1 80 ? -11.474 8.294 17.996 1.00 90.19 80 LEU A CA 1
ATOM 631 C C . LEU A 1 80 ? -11.296 7.766 16.568 1.00 90.19 80 LEU A C 1
ATOM 633 O O . LEU A 1 80 ? -10.406 8.246 15.867 1.00 90.19 80 LEU A O 1
ATOM 637 N N . GLY A 1 81 ? -12.151 6.847 16.110 1.00 88.25 81 GLY A N 1
ATOM 638 C CA . GLY A 1 81 ? -12.168 6.404 14.713 1.00 88.25 81 GLY A CA 1
ATOM 639 C C . GLY A 1 81 ? -12.592 7.520 13.763 1.00 88.25 81 GLY A C 1
ATOM 640 O O . GLY A 1 81 ? -11.944 7.740 12.746 1.00 88.25 81 GLY A O 1
ATOM 641 N N . LEU A 1 82 ? -13.597 8.315 14.143 1.00 85.06 82 LEU A N 1
ATOM 642 C CA . LEU A 1 82 ? -14.011 9.522 13.413 1.00 85.06 82 LEU A CA 1
ATOM 643 C C . LEU A 1 82 ? -12.897 10.568 13.295 1.00 85.06 82 LEU A C 1
ATOM 645 O O . LEU A 1 82 ? -12.779 11.248 12.276 1.00 85.06 82 LEU A O 1
ATOM 649 N N . LEU A 1 83 ? -12.072 10.699 14.334 1.00 86.38 83 LEU A N 1
ATOM 650 C CA . LEU A 1 83 ? -10.888 11.561 14.318 1.00 86.38 83 LEU A CA 1
ATOM 651 C C . LEU A 1 83 ? -9.711 10.933 13.546 1.00 86.38 83 LEU A C 1
ATOM 653 O O . LEU A 1 83 ? -8.723 11.614 13.261 1.00 86.38 83 LEU A O 1
ATOM 657 N N . GLY A 1 84 ? -9.820 9.654 13.180 1.00 87.12 84 GLY A N 1
ATOM 658 C CA . GLY A 1 84 ? -8.787 8.883 12.503 1.00 87.12 84 GLY A CA 1
ATOM 659 C C . GLY A 1 84 ? -7.584 8.588 13.396 1.00 87.12 84 GLY A C 1
ATOM 660 O O . GLY A 1 84 ? -6.462 8.596 12.903 1.00 87.12 84 GLY A O 1
ATOM 661 N N . TYR A 1 85 ? -7.775 8.413 14.701 1.00 90.62 85 TYR A N 1
ATOM 662 C CA . TYR A 1 85 ? -6.699 7.993 15.608 1.00 90.62 85 TYR A CA 1
ATOM 663 C C . TYR A 1 85 ? -6.626 6.481 15.764 1.00 90.62 85 TYR A C 1
ATOM 665 O O . TYR A 1 85 ? -5.568 5.955 16.088 1.00 90.62 85 TYR A O 1
ATOM 673 N N . VAL A 1 86 ? -7.734 5.785 15.522 1.00 92.25 86 VAL A N 1
ATOM 674 C CA . VAL A 1 86 ? -7.794 4.324 15.544 1.00 92.25 86 VAL A CA 1
ATOM 675 C C . VAL A 1 86 ? -8.389 3.803 14.242 1.00 92.25 86 VAL A C 1
ATOM 677 O O . VAL A 1 86 ? -9.227 4.471 13.633 1.00 92.25 86 VAL A O 1
ATOM 680 N N . ALA A 1 87 ? -7.977 2.606 13.843 1.00 91.31 87 ALA A N 1
ATOM 681 C CA . ALA A 1 87 ? -8.628 1.814 12.811 1.00 91.31 87 ALA A CA 1
ATOM 682 C C . ALA A 1 87 ? -9.295 0.582 13.422 1.00 91.31 87 ALA A C 1
ATOM 684 O O . ALA A 1 87 ? -9.010 0.180 14.555 1.00 91.31 87 ALA A O 1
ATOM 685 N N . TYR A 1 88 ? -10.176 -0.025 12.632 1.00 90.44 88 TYR A N 1
ATOM 686 C CA . TYR A 1 88 ? -10.917 -1.212 13.020 1.00 90.44 88 TYR A CA 1
ATOM 687 C C . TYR A 1 88 ? -10.589 -2.371 12.094 1.00 90.44 88 TYR A C 1
ATOM 689 O O . TYR A 1 88 ? -10.593 -2.217 10.872 1.00 90.44 88 TYR A O 1
ATOM 697 N N . LYS A 1 89 ? -10.399 -3.551 12.678 1.00 89.62 89 LYS A N 1
ATOM 698 C CA . LYS A 1 89 ? -10.323 -4.810 11.944 1.00 89.62 89 LYS A CA 1
ATOM 699 C C . LYS A 1 89 ? -11.300 -5.797 12.548 1.00 89.62 89 LYS A C 1
ATOM 701 O O . LYS A 1 89 ? -11.102 -6.285 13.658 1.00 89.62 89 LYS A O 1
ATOM 706 N N . THR A 1 90 ? -12.358 -6.113 11.814 1.00 86.50 90 THR A N 1
ATOM 707 C CA . THR A 1 90 ? -13.212 -7.242 12.180 1.00 86.50 90 THR A CA 1
ATOM 708 C C . THR A 1 90 ? -12.450 -8.524 11.850 1.00 86.50 90 THR A C 1
ATOM 710 O O . THR A 1 90 ? -12.075 -8.692 10.686 1.00 86.50 90 THR A O 1
ATOM 713 N N . PRO A 1 91 ? -12.190 -9.411 12.831 1.00 79.06 91 PRO A N 1
ATOM 714 C CA . PRO A 1 91 ? -11.561 -10.695 12.566 1.00 79.06 91 PRO A CA 1
ATOM 715 C C . PRO A 1 91 ? -12.304 -11.406 11.441 1.00 79.06 91 PRO A C 1
ATOM 717 O O . PRO A 1 91 ? -13.532 -11.533 11.470 1.00 79.06 91 PRO A O 1
ATOM 720 N N . SER A 1 92 ? -11.575 -11.845 10.422 1.00 69.56 92 SER A N 1
ATOM 721 C CA . SER A 1 92 ? -12.177 -12.630 9.359 1.00 69.56 92 SER A CA 1
ATOM 722 C C . SER A 1 92 ? -12.693 -13.939 9.969 1.00 69.56 92 SER A C 1
ATOM 724 O O . SER A 1 92 ? -11.943 -14.727 10.535 1.00 69.56 92 SER A O 1
ATOM 726 N N . THR A 1 93 ? -14.000 -14.198 9.860 1.00 51.56 93 THR A N 1
ATOM 727 C CA . THR A 1 93 ? -14.643 -15.449 10.317 1.00 51.56 93 THR A CA 1
ATOM 728 C C . THR A 1 93 ? -14.239 -16.673 9.485 1.00 51.56 93 THR A C 1
ATOM 730 O O . THR A 1 93 ? -14.851 -17.736 9.588 1.00 51.56 93 THR A O 1
ATOM 733 N N . LEU A 1 94 ? -13.219 -16.545 8.635 1.00 48.66 94 LEU A N 1
ATOM 734 C CA . LEU A 1 94 ? -12.779 -17.589 7.727 1.00 48.66 94 LEU A CA 1
ATOM 735 C C . LEU A 1 94 ? -11.926 -18.602 8.478 1.00 48.66 94 LEU A C 1
ATOM 737 O O . LEU A 1 94 ? -10.705 -18.521 8.551 1.00 48.66 94 LEU A O 1
ATOM 741 N N . THR A 1 95 ? -12.617 -19.619 8.976 1.00 42.66 95 THR A N 1
ATOM 742 C CA . THR A 1 95 ? -12.096 -20.976 9.087 1.00 42.66 95 THR A CA 1
ATOM 743 C C . THR A 1 95 ? -11.449 -21.366 7.758 1.00 42.66 95 THR A C 1
ATOM 745 O O . THR A 1 95 ? -12.182 -21.501 6.782 1.00 42.66 95 THR A O 1
ATOM 748 N N . ASN A 1 96 ? -10.122 -21.532 7.711 1.00 43.12 96 ASN A N 1
ATOM 749 C CA . ASN A 1 96 ? -9.391 -22.287 6.680 1.00 43.12 96 ASN A CA 1
ATOM 750 C C . ASN A 1 96 ? -10.058 -22.286 5.290 1.00 43.12 96 ASN A C 1
ATOM 752 O O . ASN A 1 96 ? -10.439 -23.339 4.775 1.00 43.12 96 ASN A O 1
ATOM 756 N N . SER A 1 97 ? -10.255 -21.103 4.699 1.00 46.03 97 SER A N 1
ATOM 757 C CA . SER A 1 97 ? -10.597 -21.034 3.282 1.00 46.03 97 SER A CA 1
ATOM 758 C C . SER A 1 97 ? -9.408 -21.617 2.539 1.00 46.03 97 SER A C 1
ATOM 760 O O . SER A 1 97 ? -8.291 -21.141 2.729 1.00 46.03 97 SER A O 1
ATOM 762 N N . LEU A 1 98 ? -9.632 -22.667 1.751 1.00 52.59 98 LEU A N 1
ATOM 763 C CA . LEU A 1 98 ? -8.670 -23.157 0.769 1.00 52.59 98 LEU A CA 1
ATOM 764 C C . LEU A 1 98 ? -8.511 -22.060 -0.296 1.00 52.59 98 LEU A C 1
ATOM 766 O O . LEU A 1 98 ? -9.136 -22.095 -1.355 1.00 52.59 98 LEU A O 1
ATOM 770 N N . SER A 1 99 ? -7.751 -21.023 0.034 1.00 57.81 99 SER A N 1
ATOM 771 C CA . SER A 1 99 ? -7.152 -20.081 -0.904 1.00 57.81 99 SER A CA 1
ATOM 772 C C . SER A 1 99 ? -6.346 -20.902 -1.899 1.00 57.81 99 SER A C 1
ATOM 774 O O . SER A 1 99 ? -5.372 -21.565 -1.554 1.00 57.81 99 SER A O 1
ATOM 776 N N . ASN A 1 100 ? -6.801 -20.899 -3.147 1.00 74.69 100 ASN A N 1
ATOM 777 C CA . ASN A 1 100 ? -6.178 -21.694 -4.201 1.00 74.69 100 ASN A CA 1
ATOM 778 C C . ASN A 1 100 ? -5.165 -20.887 -5.016 1.00 74.69 100 ASN A C 1
ATOM 780 O O . ASN A 1 100 ? -4.517 -21.468 -5.878 1.00 74.69 100 ASN A O 1
ATOM 784 N N . LEU A 1 101 ? -5.066 -19.573 -4.782 1.00 87.62 101 LEU A N 1
ATOM 785 C CA . LEU A 1 101 ? -4.189 -18.687 -5.537 1.00 87.62 101 LEU A CA 1
ATOM 786 C C . LEU A 1 101 ? -3.202 -17.967 -4.621 1.00 87.62 101 LEU A C 1
ATOM 788 O O . LEU A 1 101 ? -3.587 -17.428 -3.583 1.00 87.62 101 LEU A O 1
ATOM 792 N N . SER A 1 102 ? -1.952 -17.903 -5.056 1.00 91.25 102 SER A N 1
ATOM 793 C CA . SER A 1 102 ? -0.883 -17.121 -4.444 1.00 91.25 102 SER A CA 1
ATOM 794 C C . SER A 1 102 ? -0.482 -15.994 -5.387 1.00 91.25 102 SER A C 1
ATOM 796 O O . SER A 1 102 ? -0.074 -16.228 -6.527 1.00 91.25 102 SER A O 1
ATOM 798 N N . VAL A 1 103 ? -0.592 -14.761 -4.909 1.00 94.00 103 VAL A N 1
ATOM 799 C CA . VAL A 1 103 ? -0.324 -13.544 -5.673 1.00 94.00 103 VAL A CA 1
ATOM 800 C C . VAL A 1 103 ? 0.839 -12.795 -5.039 1.00 94.00 103 VAL A C 1
ATOM 802 O O . VAL A 1 103 ? 0.784 -12.432 -3.865 1.00 94.00 103 VAL A O 1
ATOM 805 N N . LEU A 1 104 ? 1.869 -12.536 -5.839 1.00 96.56 104 LEU A N 1
ATOM 806 C CA . LEU A 1 104 ? 2.985 -11.672 -5.474 1.00 96.56 104 LEU A CA 1
ATOM 807 C C . LEU A 1 104 ? 2.754 -10.279 -6.054 1.00 96.56 104 LEU A C 1
ATOM 809 O O . LEU A 1 104 ? 2.454 -10.142 -7.237 1.00 96.56 104 LEU A O 1
ATOM 813 N N . VAL A 1 105 ? 2.923 -9.243 -5.247 1.00 98.12 105 VAL A N 1
ATOM 814 C CA . VAL A 1 105 ? 2.947 -7.850 -5.691 1.00 98.12 105 VAL A CA 1
ATOM 815 C C . VAL A 1 105 ? 4.363 -7.336 -5.508 1.00 98.12 105 VAL A C 1
ATOM 817 O O . VAL A 1 105 ? 4.852 -7.258 -4.388 1.00 98.12 105 VAL A O 1
ATOM 820 N N . ILE A 1 106 ? 5.026 -6.998 -6.610 1.00 98.31 106 ILE A N 1
ATOM 821 C CA . ILE A 1 106 ? 6.308 -6.302 -6.586 1.00 98.31 106 ILE A CA 1
ATOM 822 C C . ILE A 1 106 ? 6.014 -4.805 -6.523 1.00 98.31 106 ILE A C 1
ATOM 824 O O . ILE A 1 106 ? 5.412 -4.237 -7.440 1.00 98.31 106 ILE A O 1
ATOM 828 N N . SER A 1 107 ? 6.427 -4.177 -5.434 1.00 98.56 107 SER A N 1
ATOM 829 C CA . SER A 1 107 ? 6.146 -2.783 -5.110 1.00 98.56 107 SER A CA 1
ATOM 830 C C . SER A 1 107 ? 7.468 -2.009 -5.047 1.00 98.56 107 SER A C 1
ATOM 832 O O . SER A 1 107 ? 8.403 -2.469 -4.388 1.00 98.56 107 SER A O 1
ATOM 834 N N . PRO A 1 108 ? 7.638 -0.894 -5.785 1.00 98.31 108 PRO A N 1
ATOM 835 C CA . PRO A 1 108 ? 8.855 -0.097 -5.687 1.00 98.31 108 PRO A CA 1
ATOM 836 C C . PRO A 1 108 ? 9.086 0.402 -4.260 1.00 98.31 108 PRO A C 1
ATOM 838 O O . PRO A 1 108 ? 10.113 0.055 -3.678 1.00 98.31 108 PRO A O 1
ATOM 841 N N . HIS A 1 109 ? 8.142 1.139 -3.680 1.00 98.38 109 HIS A N 1
ATOM 842 C CA . HIS A 1 109 ? 8.244 1.690 -2.330 1.00 98.38 109 HIS A CA 1
ATOM 843 C C . HIS A 1 109 ? 7.141 1.167 -1.405 1.00 98.38 109 HIS A C 1
ATOM 845 O O . HIS A 1 109 ? 6.143 0.604 -1.849 1.00 98.38 109 HIS A O 1
ATOM 851 N N . MET A 1 110 ? 7.342 1.389 -0.102 1.00 97.88 110 MET A N 1
ATOM 852 C CA . MET A 1 110 ? 6.304 1.212 0.917 1.00 97.88 110 MET A CA 1
ATOM 853 C C . MET A 1 110 ? 5.181 2.216 0.662 1.00 97.88 110 MET A C 1
ATOM 855 O O . MET A 1 110 ? 5.383 3.390 0.994 1.00 97.88 110 MET A O 1
ATOM 859 N N . ASP A 1 111 ? 4.068 1.729 0.104 1.00 97.81 111 ASP A N 1
ATOM 860 C CA . ASP A 1 111 ? 2.788 2.391 -0.211 1.00 97.81 111 ASP A CA 1
ATOM 861 C C . ASP A 1 111 ? 2.242 2.007 -1.599 1.00 97.81 111 ASP A C 1
ATOM 863 O O . ASP A 1 111 ? 1.039 1.758 -1.746 1.00 97.81 111 ASP A O 1
ATOM 867 N N . ASP A 1 112 ? 3.113 1.915 -2.606 1.00 98.38 112 ASP A N 1
ATOM 868 C CA . ASP A 1 112 ? 2.772 1.803 -4.029 1.00 98.38 112 ASP A CA 1
ATOM 869 C C . ASP A 1 112 ? 1.826 0.632 -4.328 1.00 98.38 112 ASP A C 1
ATOM 871 O O . ASP A 1 112 ? 0.823 0.783 -5.044 1.00 98.38 112 ASP A O 1
ATOM 875 N N . GLY A 1 113 ? 2.114 -0.539 -3.749 1.00 98.12 113 GLY A N 1
ATOM 876 C CA . GLY A 1 113 ? 1.288 -1.736 -3.875 1.00 98.12 113 GLY A CA 1
ATOM 877 C C . GLY A 1 113 ? -0.136 -1.512 -3.367 1.00 98.12 113 GLY A C 1
ATOM 878 O O . GLY A 1 113 ? -1.104 -1.850 -4.050 1.00 98.12 113 GLY A O 1
ATOM 879 N N . PHE A 1 114 ? -0.300 -0.876 -2.208 1.00 98.19 114 PHE A N 1
ATOM 880 C CA . PHE A 1 114 ? -1.618 -0.601 -1.639 1.00 98.19 114 PHE A CA 1
ATOM 881 C C . PHE A 1 114 ? -2.331 0.571 -2.315 1.00 98.19 114 PHE A C 1
ATOM 883 O O . PHE A 1 114 ? -3.543 0.503 -2.537 1.00 98.19 114 PHE A O 1
ATOM 890 N N . PHE A 1 115 ? -1.620 1.627 -2.708 1.00 97.69 115 PHE A N 1
ATOM 891 C CA . PHE A 1 115 ? -2.213 2.730 -3.467 1.00 97.69 115 PHE A CA 1
ATOM 892 C C . PHE A 1 115 ? -2.863 2.218 -4.748 1.00 97.69 115 PHE A C 1
ATOM 894 O O . PHE A 1 115 ? -4.006 2.574 -5.078 1.00 97.69 115 PHE A O 1
ATOM 901 N N . SER A 1 116 ? -2.152 1.318 -5.418 1.00 97.81 116 SER A N 1
ATOM 902 C CA . SER A 1 116 ? -2.519 0.804 -6.726 1.00 97.81 116 SER A CA 1
ATOM 903 C C . SER A 1 116 ? -3.525 -0.349 -6.656 1.00 97.81 116 SER A C 1
ATOM 905 O O . SER A 1 116 ? -4.442 -0.387 -7.476 1.00 97.81 116 SER A O 1
ATOM 907 N N . LEU A 1 117 ? -3.401 -1.251 -5.670 1.00 97.75 117 LEU A N 1
ATOM 908 C CA . LEU A 1 117 ? -4.100 -2.548 -5.652 1.00 97.75 117 LEU A CA 1
ATOM 909 C C . LEU A 1 117 ? -4.906 -2.857 -4.379 1.00 97.75 117 LEU A C 1
ATOM 911 O O . LEU A 1 117 ? -5.400 -3.977 -4.237 1.00 97.75 117 LEU A O 1
ATOM 915 N N . ALA A 1 118 ? -5.064 -1.932 -3.425 1.00 96.69 118 ALA A N 1
ATOM 916 C CA . ALA A 1 118 ? -5.795 -2.240 -2.188 1.00 96.69 118 ALA A CA 1
ATOM 917 C C . ALA A 1 118 ? -7.232 -2.725 -2.434 1.00 96.69 118 ALA A C 1
ATOM 919 O O . ALA A 1 118 ? -7.714 -3.595 -1.711 1.00 96.69 118 ALA A O 1
ATOM 920 N N . GLY A 1 119 ? -7.928 -2.201 -3.446 1.00 95.12 119 GLY A N 1
ATOM 921 C CA . GLY A 1 119 ? -9.273 -2.649 -3.792 1.00 95.12 119 GLY A CA 1
ATOM 922 C C . GLY A 1 119 ? -9.291 -4.106 -4.254 1.00 95.12 119 GLY A C 1
ATOM 923 O O . GLY A 1 119 ? -10.125 -4.878 -3.782 1.00 95.12 119 GLY A O 1
ATOM 924 N N . VAL A 1 120 ? -8.347 -4.498 -5.113 1.00 94.69 120 VAL A N 1
ATOM 925 C CA . VAL A 1 120 ? -8.120 -5.876 -5.569 1.00 94.69 120 VAL A CA 1
ATOM 926 C C . VAL A 1 120 ? -7.767 -6.775 -4.389 1.00 94.69 120 VAL A C 1
ATOM 928 O O . VAL A 1 120 ? -8.418 -7.800 -4.192 1.00 94.69 120 VAL A O 1
ATOM 931 N N . ILE A 1 121 ? -6.799 -6.386 -3.558 1.00 95.19 121 ILE A N 1
ATOM 932 C CA . ILE A 1 121 ? -6.386 -7.165 -2.382 1.00 95.19 121 ILE A CA 1
ATOM 933 C C . ILE A 1 121 ? -7.599 -7.425 -1.477 1.00 95.19 121 ILE A C 1
ATOM 935 O O . ILE A 1 121 ? -7.887 -8.569 -1.130 1.00 95.19 121 ILE A O 1
ATOM 939 N N . LEU A 1 122 ? -8.382 -6.389 -1.166 1.00 92.94 122 LEU A N 1
ATOM 940 C CA . LEU A 1 122 ? -9.584 -6.497 -0.334 1.00 92.94 122 LEU A CA 1
ATOM 941 C C . LEU A 1 122 ? -10.698 -7.329 -0.985 1.00 92.94 122 LEU A C 1
ATOM 943 O O . LEU A 1 122 ? -11.407 -8.056 -0.288 1.00 92.94 122 LEU A O 1
ATOM 947 N N . ALA A 1 123 ? -10.883 -7.222 -2.302 1.00 90.62 123 ALA A N 1
ATOM 948 C CA . ALA A 1 123 ? -11.911 -7.964 -3.029 1.00 90.62 123 ALA A CA 1
ATOM 949 C C . ALA A 1 123 ? -11.594 -9.465 -3.094 1.00 90.62 123 ALA A C 1
ATOM 951 O O . ALA A 1 123 ? -12.509 -10.293 -3.073 1.00 90.62 123 ALA A O 1
ATOM 952 N N . PHE A 1 124 ? -10.306 -9.815 -3.133 1.00 90.00 124 PHE A N 1
ATOM 953 C CA . PHE A 1 124 ? -9.836 -11.180 -3.351 1.00 90.00 124 PHE A CA 1
ATOM 954 C C . PHE A 1 124 ? -9.159 -11.827 -2.141 1.00 90.00 124 PHE A C 1
ATOM 956 O O . PHE A 1 124 ? -8.796 -12.995 -2.243 1.00 90.00 124 PHE A O 1
ATOM 963 N N . SER A 1 125 ? -9.069 -11.166 -0.983 1.00 86.94 125 SER A N 1
ATOM 964 C CA . SER A 1 125 ? -8.411 -11.697 0.230 1.00 86.94 125 SER A CA 1
ATOM 965 C C . SER A 1 125 ? -8.954 -13.050 0.710 1.00 86.94 125 SER A C 1
ATOM 967 O O . SER A 1 125 ? -8.260 -13.811 1.375 1.00 86.94 125 SER A O 1
ATOM 969 N N . ARG A 1 126 ? -10.195 -13.401 0.345 1.00 83.69 126 ARG A N 1
ATOM 970 C CA . ARG A 1 126 ? -10.796 -14.717 0.646 1.00 83.69 126 ARG A CA 1
ATOM 971 C C . ARG A 1 126 ? -10.427 -15.822 -0.348 1.00 83.69 126 ARG A C 1
ATOM 973 O O . ARG A 1 126 ? -10.609 -17.000 -0.038 1.00 83.69 126 ARG A O 1
ATOM 980 N N . LYS A 1 127 ? -10.006 -15.440 -1.555 1.00 84.81 127 LYS A N 1
ATOM 981 C CA . LYS A 1 127 ? -9.746 -16.318 -2.708 1.00 84.81 127 LYS A CA 1
ATOM 982 C C . LYS A 1 127 ? -8.250 -16.479 -2.989 1.00 84.81 127 LYS A C 1
ATOM 984 O O . LYS A 1 127 ? -7.851 -17.508 -3.530 1.00 84.81 127 LYS A O 1
ATOM 989 N N . ALA A 1 128 ? -7.449 -15.482 -2.627 1.00 89.00 128 ALA A N 1
ATOM 990 C CA . ALA A 1 128 ? -6.025 -15.429 -2.894 1.00 89.00 128 ALA A CA 1
ATOM 991 C C . ALA A 1 128 ? -5.240 -14.993 -1.655 1.00 89.00 128 ALA A C 1
ATOM 993 O O . ALA A 1 128 ? -5.676 -14.128 -0.895 1.00 89.00 128 ALA A O 1
ATOM 994 N N . HIS A 1 129 ? -4.057 -15.573 -1.494 1.00 91.88 129 HIS A N 1
ATOM 995 C CA . HIS A 1 129 ? -3.036 -15.067 -0.593 1.00 91.88 129 HIS A CA 1
ATOM 996 C C . HIS A 1 129 ? -2.220 -14.003 -1.307 1.00 91.88 129 HIS A C 1
ATOM 998 O O . HIS A 1 129 ? -1.623 -14.278 -2.346 1.00 91.88 129 HIS A O 1
ATOM 1004 N N . PHE A 1 130 ? -2.183 -12.805 -0.737 1.00 95.19 130 PHE A N 1
ATOM 1005 C CA . PHE A 1 130 ? -1.355 -11.720 -1.241 1.00 95.19 130 PHE A CA 1
ATOM 1006 C C . PHE A 1 130 ? -0.073 -11.616 -0.423 1.00 95.19 130 PHE A C 1
ATOM 1008 O O . PHE A 1 130 ? -0.107 -11.602 0.81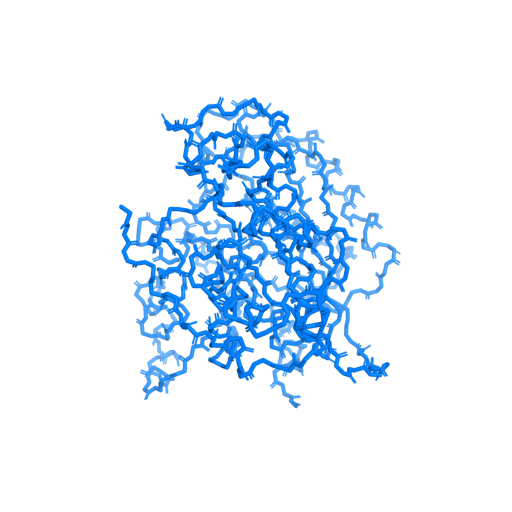1 1.00 95.19 130 PHE A O 1
ATOM 1015 N N . PHE A 1 131 ? 1.041 -11.515 -1.134 1.00 97.38 131 PHE A N 1
ATOM 1016 C CA . PHE A 1 131 ? 2.345 -11.181 -0.592 1.00 97.38 131 PHE A CA 1
ATOM 1017 C C . PHE A 1 131 ? 2.864 -9.947 -1.318 1.00 97.38 131 PHE A C 1
ATOM 1019 O O . PHE A 1 131 ? 2.950 -9.947 -2.544 1.00 97.38 131 PHE A O 1
ATOM 1026 N N . ILE A 1 132 ? 3.208 -8.906 -0.574 1.00 98.50 132 ILE A N 1
ATOM 1027 C CA . ILE A 1 132 ? 3.777 -7.671 -1.108 1.00 98.50 132 ILE A CA 1
ATOM 1028 C C . ILE A 1 132 ? 5.279 -7.684 -0.830 1.00 98.50 132 ILE A C 1
ATOM 1030 O O . ILE A 1 132 ? 5.710 -7.964 0.287 1.00 98.50 132 ILE A O 1
ATOM 1034 N N . LEU A 1 133 ? 6.076 -7.427 -1.858 1.00 98.62 133 LEU A N 1
ATOM 1035 C CA . LEU A 1 133 ? 7.519 -7.274 -1.761 1.00 98.62 133 LEU A CA 1
ATOM 1036 C C . LEU A 1 133 ? 7.876 -5.832 -2.121 1.00 98.62 133 LEU A C 1
ATOM 1038 O O . LEU A 1 133 ? 7.915 -5.493 -3.306 1.00 98.62 133 LEU A O 1
ATOM 1042 N N . ASP A 1 134 ? 8.145 -5.016 -1.105 1.00 98.75 134 ASP A N 1
ATOM 1043 C CA . ASP A 1 134 ? 8.648 -3.656 -1.289 1.00 98.75 134 ASP A CA 1
ATOM 1044 C C . ASP A 1 134 ? 10.157 -3.694 -1.502 1.00 98.75 134 ASP A C 1
ATOM 1046 O O . ASP A 1 134 ? 10.891 -4.314 -0.729 1.00 98.75 134 ASP A O 1
ATOM 1050 N N . LEU A 1 135 ? 10.640 -3.042 -2.557 1.00 98.56 135 LEU A N 1
ATOM 1051 C CA . LEU A 1 135 ? 12.045 -3.127 -2.948 1.00 98.56 135 LEU A CA 1
ATOM 1052 C C . LEU A 1 135 ? 12.895 -2.037 -2.287 1.00 98.56 135 LEU A C 1
ATOM 1054 O O . LEU A 1 135 ? 13.964 -2.335 -1.757 1.00 98.56 135 LEU A O 1
ATOM 1058 N N . PHE A 1 136 ? 12.427 -0.789 -2.303 1.00 97.88 136 PHE A N 1
ATOM 1059 C CA . PHE A 1 136 ? 13.174 0.393 -1.872 1.00 97.88 136 PHE A CA 1
ATOM 1060 C C . PHE A 1 136 ? 12.722 0.882 -0.492 1.00 97.88 136 PHE A C 1
ATOM 1062 O O . PHE A 1 136 ? 12.154 1.963 -0.349 1.00 97.88 136 PHE A O 1
ATOM 1069 N N . GLY A 1 137 ? 12.962 0.076 0.544 1.00 95.94 137 GLY A N 1
ATOM 1070 C CA . GLY A 1 137 ? 12.610 0.414 1.927 1.00 95.94 137 GLY A CA 1
ATOM 1071 C C . GLY A 1 137 ? 13.475 1.512 2.552 1.00 95.94 137 GLY A C 1
ATOM 1072 O O . GLY A 1 137 ? 13.067 2.144 3.526 1.00 95.94 137 GLY A O 1
ATOM 1073 N N . ASP A 1 138 ? 14.663 1.766 1.999 1.00 94.38 138 ASP A N 1
ATOM 1074 C CA . ASP A 1 138 ? 15.511 2.883 2.407 1.00 94.38 138 ASP A CA 1
ATOM 1075 C C . ASP A 1 138 ? 15.182 4.129 1.572 1.00 94.38 138 ASP A C 1
ATOM 1077 O O . ASP A 1 138 ? 15.911 4.499 0.646 1.00 94.38 138 ASP A O 1
ATOM 1081 N N . ASP A 1 139 ? 14.042 4.743 1.902 1.00 90.62 139 ASP A N 1
ATOM 1082 C CA . ASP A 1 139 ? 13.477 5.889 1.192 1.00 90.62 139 ASP A CA 1
ATOM 1083 C C . ASP A 1 139 ? 13.155 7.064 2.143 1.00 90.62 139 ASP A C 1
ATOM 1085 O O . ASP A 1 139 ? 12.291 6.947 3.020 1.00 90.62 139 ASP A O 1
ATOM 1089 N N . PRO A 1 140 ? 13.818 8.228 1.991 1.00 85.69 140 PRO A N 1
ATOM 1090 C CA . PRO A 1 140 ? 13.658 9.365 2.891 1.00 85.69 140 PRO A CA 1
ATOM 1091 C C . PRO A 1 140 ? 12.458 10.255 2.522 1.00 85.69 140 PRO A C 1
ATOM 1093 O O . PRO A 1 140 ? 12.370 11.386 3.004 1.00 85.69 140 PRO A O 1
ATOM 1096 N N . TRP A 1 141 ? 11.561 9.801 1.644 1.00 89.69 141 TRP A N 1
ATOM 1097 C CA . TRP A 1 141 ? 10.437 10.603 1.173 1.00 89.69 141 TRP A CA 1
ATOM 1098 C C . TRP A 1 141 ? 9.267 10.685 2.169 1.00 89.69 141 TRP A C 1
ATOM 1100 O O . TRP A 1 141 ? 8.903 9.717 2.844 1.00 89.69 141 TRP A O 1
ATOM 1110 N N . SER A 1 142 ? 8.670 11.878 2.247 1.00 89.75 142 SER A N 1
ATOM 1111 C CA . SER A 1 142 ? 7.405 12.146 2.931 1.00 89.75 142 SER A CA 1
ATOM 1112 C C . SER A 1 142 ? 6.682 13.318 2.266 1.00 89.75 142 SER A C 1
ATOM 1114 O O . SER A 1 142 ? 7.296 14.342 1.938 1.00 89.75 142 SER A O 1
ATOM 1116 N N . ALA A 1 143 ? 5.353 13.234 2.178 1.00 87.75 143 ALA A N 1
ATOM 1117 C CA . ALA A 1 143 ? 4.498 14.346 1.753 1.00 87.75 143 ALA A CA 1
ATOM 1118 C C . ALA A 1 143 ? 4.608 15.580 2.661 1.00 87.75 143 ALA A C 1
ATOM 1120 O O . ALA A 1 143 ? 4.233 16.684 2.268 1.00 87.75 143 ALA A O 1
ATOM 1121 N N . PHE A 1 144 ? 5.142 15.419 3.872 1.00 81.62 144 PHE A N 1
ATOM 1122 C CA . PHE A 1 144 ? 5.318 16.504 4.824 1.00 81.62 144 PHE A CA 1
ATOM 1123 C C . PHE A 1 144 ? 6.771 16.929 5.032 1.00 81.62 144 PHE A C 1
ATOM 1125 O O . PHE A 1 144 ? 7.031 17.626 6.011 1.00 81.62 144 PHE A O 1
ATOM 1132 N N . HIS A 1 145 ? 7.702 16.571 4.143 1.00 75.44 145 HIS A N 1
ATOM 1133 C CA . HIS A 1 145 ? 9.127 16.901 4.291 1.00 75.44 145 HIS A CA 1
ATOM 1134 C C . HIS A 1 145 ? 9.394 18.392 4.596 1.00 75.44 145 HIS A C 1
ATOM 1136 O O . HIS A 1 145 ? 10.266 18.710 5.397 1.00 75.44 145 HIS A O 1
ATOM 1142 N N . GLU A 1 146 ? 8.610 19.328 4.044 1.00 67.62 146 GLU A N 1
ATOM 1143 C CA . GLU A 1 146 ? 8.756 20.768 4.338 1.00 67.62 146 GLU A CA 1
ATOM 1144 C C . GLU A 1 146 ? 8.306 21.165 5.758 1.00 67.62 146 GLU A C 1
ATOM 1146 O O . GLU A 1 146 ? 8.764 22.161 6.318 1.00 67.62 146 GLU A O 1
ATOM 1151 N N . ARG A 1 147 ? 7.382 20.404 6.354 1.00 67.25 147 ARG A N 1
ATOM 1152 C CA . ARG A 1 147 ? 6.750 20.703 7.651 1.00 67.25 147 ARG A CA 1
ATOM 1153 C C . ARG A 1 147 ? 7.366 19.907 8.801 1.00 67.25 147 ARG A C 1
ATOM 1155 O O . ARG A 1 147 ? 7.475 20.392 9.937 1.00 67.25 147 ARG A O 1
ATOM 1162 N N . TYR A 1 148 ? 7.740 18.675 8.503 1.00 67.44 148 TYR A N 1
ATOM 1163 C CA . TYR A 1 148 ? 8.324 17.704 9.399 1.00 67.44 148 TYR A CA 1
ATOM 1164 C C . TYR A 1 148 ? 9.620 17.243 8.738 1.00 67.44 148 TYR A C 1
ATOM 1166 O O . TYR A 1 148 ? 9.592 16.662 7.662 1.00 67.44 148 TYR A O 1
ATOM 1174 N N . TRP A 1 149 ? 10.750 17.509 9.393 1.00 66.44 149 TRP A N 1
ATOM 1175 C CA . TRP A 1 149 ? 12.053 16.973 8.998 1.00 66.44 149 TRP A CA 1
ATOM 1176 C C . TRP A 1 149 ? 12.434 15.862 9.984 1.00 66.44 149 TRP A C 1
ATOM 1178 O O . TRP A 1 149 ? 13.329 16.073 10.807 1.00 66.44 149 TRP A O 1
ATOM 1188 N N . PRO A 1 150 ? 11.675 14.744 10.034 1.00 69.00 150 PRO A N 1
ATOM 1189 C CA . PRO A 1 150 ? 12.034 13.640 10.909 1.00 69.00 150 PRO A CA 1
ATOM 1190 C C . PRO A 1 150 ? 13.422 13.132 10.528 1.00 69.00 150 PRO A C 1
ATOM 1192 O O . PRO A 1 150 ? 13.870 13.262 9.383 1.00 69.00 150 PRO A O 1
ATOM 1195 N N . GLU A 1 151 ? 14.109 12.537 11.493 1.00 84.38 151 GLU A N 1
ATOM 1196 C CA . GLU A 1 151 ? 15.333 11.818 11.177 1.00 84.38 151 GLU A CA 1
ATOM 1197 C C . GLU A 1 151 ? 15.010 10.685 10.189 1.00 84.38 151 GLU A C 1
ATOM 1199 O O . GLU A 1 151 ? 13.974 10.030 10.295 1.00 84.38 151 GLU A O 1
ATOM 1204 N N . ARG A 1 152 ? 15.898 10.421 9.226 1.00 86.25 152 ARG A N 1
ATOM 1205 C CA . ARG A 1 152 ? 15.693 9.383 8.201 1.00 86.25 152 ARG A CA 1
ATOM 1206 C C . ARG A 1 152 ? 15.251 8.042 8.793 1.00 86.25 152 ARG A C 1
ATOM 1208 O O . ARG A 1 152 ? 14.288 7.454 8.319 1.00 86.25 152 ARG A O 1
ATOM 1215 N N . GLN A 1 153 ? 15.929 7.580 9.845 1.00 88.56 153 GLN A N 1
ATOM 1216 C CA . GLN A 1 153 ? 15.608 6.307 10.500 1.00 88.56 153 GLN A CA 1
ATOM 1217 C C . GLN A 1 153 ? 14.215 6.312 11.133 1.00 88.56 153 GLN A C 1
ATOM 1219 O O . GLN A 1 153 ? 13.498 5.314 11.088 1.00 88.56 153 GLN A O 1
ATOM 1224 N N . GLN A 1 154 ? 13.808 7.453 11.684 1.00 87.56 154 GLN A N 1
ATOM 1225 C CA . GLN A 1 154 ? 12.472 7.640 12.228 1.00 87.56 154 GLN A CA 1
ATOM 1226 C C . GLN A 1 154 ? 11.413 7.571 11.119 1.00 87.56 154 GLN A C 1
ATOM 1228 O O . GLN A 1 154 ? 10.400 6.897 11.287 1.00 87.56 154 GLN A O 1
ATOM 1233 N N . LEU A 1 155 ? 11.653 8.218 9.976 1.00 89.06 155 LEU A N 1
ATOM 1234 C CA . LEU A 1 155 ? 10.730 8.186 8.842 1.00 89.06 155 LEU A CA 1
ATOM 1235 C C . LEU A 1 155 ? 10.589 6.780 8.253 1.00 89.06 155 LEU A C 1
ATOM 1237 O O . LEU A 1 155 ? 9.466 6.323 8.067 1.00 89.06 155 LEU A O 1
ATOM 1241 N N . ILE A 1 156 ? 11.703 6.075 8.034 1.00 92.12 156 ILE A N 1
ATOM 1242 C CA . ILE A 1 156 ? 11.693 4.678 7.570 1.00 92.12 156 ILE A CA 1
ATOM 1243 C C . ILE A 1 156 ? 10.881 3.814 8.537 1.00 92.12 156 ILE A C 1
ATOM 1245 O O . ILE A 1 156 ? 10.005 3.068 8.109 1.00 92.12 156 ILE A O 1
ATOM 1249 N N . ARG A 1 157 ? 11.098 3.969 9.851 1.00 92.44 157 ARG A N 1
ATOM 1250 C CA . ARG A 1 157 ? 10.329 3.251 10.873 1.00 92.44 157 ARG A CA 1
ATOM 1251 C C . ARG A 1 157 ? 8.829 3.531 10.769 1.00 92.44 157 ARG A C 1
ATOM 1253 O O . ARG A 1 157 ? 8.058 2.577 10.792 1.00 92.44 157 ARG A O 1
ATOM 1260 N N . ILE A 1 158 ? 8.423 4.798 10.664 1.00 91.81 158 ILE A N 1
ATOM 1261 C CA . ILE A 1 158 ? 7.007 5.181 10.533 1.00 91.81 158 ILE A CA 1
ATOM 1262 C C . ILE A 1 158 ? 6.406 4.547 9.276 1.00 91.81 158 ILE A C 1
ATOM 1264 O O . ILE A 1 158 ? 5.375 3.892 9.370 1.00 91.81 158 ILE A O 1
ATOM 1268 N N . ARG A 1 159 ? 7.074 4.667 8.126 1.00 95.06 159 ARG A N 1
ATOM 1269 C CA . ARG A 1 159 ? 6.599 4.097 6.856 1.00 95.06 159 ARG A CA 1
ATOM 1270 C C . ARG A 1 159 ? 6.478 2.579 6.907 1.00 95.06 159 ARG A C 1
ATOM 1272 O O . ARG A 1 159 ? 5.480 2.029 6.466 1.00 95.06 159 ARG A O 1
ATOM 1279 N N . SER A 1 160 ? 7.443 1.897 7.520 1.00 96.00 160 SER A N 1
ATOM 1280 C CA . SER A 1 160 ? 7.356 0.449 7.719 1.00 96.00 160 SER A CA 1
ATOM 1281 C C . SER A 1 160 ? 6.188 0.074 8.635 1.00 96.00 160 SER A C 1
ATOM 1283 O O . SER A 1 160 ? 5.512 -0.918 8.389 1.00 96.00 160 SER A O 1
ATOM 1285 N N . GLN A 1 161 ? 5.915 0.861 9.682 1.00 95.31 161 GLN A N 1
ATOM 1286 C CA . GLN A 1 161 ? 4.739 0.651 10.531 1.00 95.31 161 GLN A CA 1
ATOM 1287 C C . GLN A 1 161 ? 3.431 0.879 9.762 1.00 95.31 161 GLN A C 1
ATOM 1289 O O . GLN A 1 161 ? 2.512 0.085 9.931 1.00 95.31 161 GLN A O 1
ATOM 1294 N N . GLU A 1 162 ? 3.352 1.906 8.910 1.00 96.12 162 GLU A N 1
ATOM 1295 C CA . GLU A 1 162 ? 2.219 2.131 7.999 1.00 96.12 162 GLU A CA 1
ATOM 1296 C C . GLU A 1 162 ? 1.997 0.918 7.080 1.00 96.12 162 GLU A C 1
ATOM 1298 O O . GLU A 1 162 ? 0.885 0.395 7.008 1.00 96.12 162 GLU A O 1
ATOM 1303 N N . GLU A 1 163 ? 3.062 0.401 6.471 1.00 97.56 163 GLU A N 1
ATOM 1304 C CA . GLU A 1 163 ? 3.015 -0.740 5.553 1.00 97.56 163 GLU A CA 1
ATOM 1305 C C . GLU A 1 163 ? 2.561 -2.041 6.239 1.00 97.56 163 GLU A C 1
ATOM 1307 O O . GLU A 1 163 ? 1.602 -2.690 5.810 1.00 97.56 163 GLU A O 1
ATOM 1312 N N . PHE A 1 164 ? 3.180 -2.405 7.370 1.00 96.88 164 PHE A N 1
ATOM 1313 C CA . PHE A 1 164 ? 2.776 -3.585 8.145 1.00 96.88 164 PHE A CA 1
ATOM 1314 C C . PHE A 1 164 ? 1.345 -3.463 8.681 1.00 96.88 164 PHE A C 1
ATOM 1316 O O . PHE A 1 164 ? 0.631 -4.466 8.779 1.00 96.88 164 PHE A O 1
ATOM 1323 N N . PHE A 1 165 ? 0.908 -2.249 9.021 1.00 95.69 165 PHE A N 1
ATOM 1324 C CA . PHE A 1 165 ? -0.452 -2.001 9.481 1.00 95.69 165 PHE A CA 1
ATOM 1325 C C . PHE A 1 165 ? -1.480 -2.190 8.360 1.00 95.69 165 PHE A C 1
ATOM 1327 O O . PHE A 1 165 ? -2.506 -2.840 8.574 1.00 95.69 165 PHE A O 1
ATOM 1334 N N . SER A 1 166 ? -1.189 -1.705 7.152 1.00 95.88 166 SER A N 1
ATOM 1335 C CA . SER A 1 166 ? -2.006 -1.953 5.958 1.00 95.88 166 SER A CA 1
ATOM 1336 C C . SER A 1 166 ? -2.082 -3.441 5.620 1.00 95.88 166 SER A C 1
ATOM 1338 O O . SER A 1 166 ? -3.173 -3.960 5.368 1.00 95.88 166 SER A O 1
ATOM 1340 N N . ALA A 1 167 ? -0.959 -4.161 5.710 1.00 95.12 167 ALA A N 1
ATOM 1341 C CA . ALA A 1 167 ? -0.931 -5.608 5.515 1.00 95.12 167 ALA A CA 1
ATOM 1342 C C . ALA A 1 167 ? -1.797 -6.351 6.538 1.00 95.12 167 ALA A C 1
ATOM 1344 O O . ALA A 1 167 ? -2.591 -7.227 6.178 1.00 95.12 167 ALA A O 1
ATOM 1345 N N . TRP A 1 168 ? -1.731 -5.938 7.806 1.00 92.62 168 TRP A N 1
ATOM 1346 C CA . TRP A 1 168 ? -2.619 -6.446 8.843 1.00 92.62 168 TRP A CA 1
ATOM 1347 C C . TRP A 1 168 ? -4.091 -6.157 8.529 1.00 92.62 168 TRP A C 1
ATOM 1349 O O . TRP A 1 168 ? -4.899 -7.076 8.635 1.00 92.62 168 TRP A O 1
ATOM 1359 N N . LEU A 1 169 ? -4.470 -4.947 8.110 1.00 91.38 169 LEU A N 1
ATOM 1360 C CA . LEU A 1 169 ? -5.864 -4.621 7.760 1.00 91.38 169 LEU A CA 1
ATOM 1361 C C . LEU A 1 169 ? -6.405 -5.458 6.589 1.00 91.38 169 LEU A C 1
ATOM 1363 O O . LEU A 1 169 ? -7.600 -5.760 6.557 1.00 91.38 169 LEU A O 1
ATOM 1367 N N . CYS A 1 170 ? -5.538 -5.846 5.655 1.00 91.56 170 CYS A N 1
ATOM 1368 C CA . CYS A 1 170 ? -5.891 -6.585 4.443 1.00 91.56 170 CYS A CA 1
ATOM 1369 C C . CYS A 1 170 ? -5.787 -8.112 4.549 1.00 91.56 170 CYS A C 1
ATOM 1371 O O . CYS A 1 170 ? -6.113 -8.791 3.576 1.00 91.56 170 CYS A O 1
ATOM 1373 N N . ASP A 1 171 ? -5.353 -8.656 5.691 1.00 90.69 171 ASP A N 1
ATOM 1374 C CA . ASP A 1 171 ? -5.023 -10.083 5.836 1.00 90.69 171 ASP A CA 1
ATOM 1375 C C . ASP A 1 171 ? -3.996 -10.560 4.779 1.00 90.69 171 ASP A C 1
ATOM 1377 O O . ASP A 1 171 ? -4.097 -11.667 4.244 1.00 90.69 171 ASP A O 1
ATOM 1381 N N . CYS A 1 172 ? -2.994 -9.729 4.470 1.00 93.06 172 CYS A N 1
ATOM 1382 C CA . CYS A 1 172 ? -1.910 -10.070 3.547 1.00 93.06 172 CYS A CA 1
ATOM 1383 C C . CYS A 1 172 ? -0.536 -10.044 4.227 1.00 93.06 172 CYS A C 1
ATOM 1385 O O . CYS A 1 172 ? -0.384 -9.606 5.369 1.00 93.06 172 CYS A O 1
ATOM 1387 N N . GLN A 1 173 ? 0.471 -10.564 3.529 1.00 95.94 173 GLN A N 1
ATOM 1388 C CA . GLN A 1 173 ? 1.860 -10.551 3.979 1.00 95.94 173 GLN A CA 1
ATOM 1389 C C . GLN A 1 173 ? 2.630 -9.448 3.263 1.00 95.94 173 GLN A C 1
ATOM 1391 O O . GLN A 1 173 ? 2.343 -9.145 2.107 1.00 95.94 173 GLN A O 1
ATOM 1396 N N . VAL A 1 174 ? 3.618 -8.873 3.944 1.00 98.00 174 VAL A N 1
ATOM 1397 C CA . VAL A 1 174 ? 4.542 -7.911 3.346 1.00 98.00 174 VAL A CA 1
ATOM 1398 C C . VAL A 1 174 ? 5.969 -8.188 3.803 1.00 98.00 174 VAL A C 1
ATOM 1400 O O . VAL A 1 174 ? 6.208 -8.551 4.959 1.00 98.00 174 VAL A O 1
ATOM 1403 N N . GLN A 1 175 ? 6.910 -8.023 2.883 1.00 98.25 175 GLN A N 1
ATOM 1404 C CA . GLN A 1 175 ? 8.339 -8.001 3.138 1.00 98.25 175 GLN A CA 1
ATOM 1405 C C . GLN A 1 175 ? 8.923 -6.733 2.52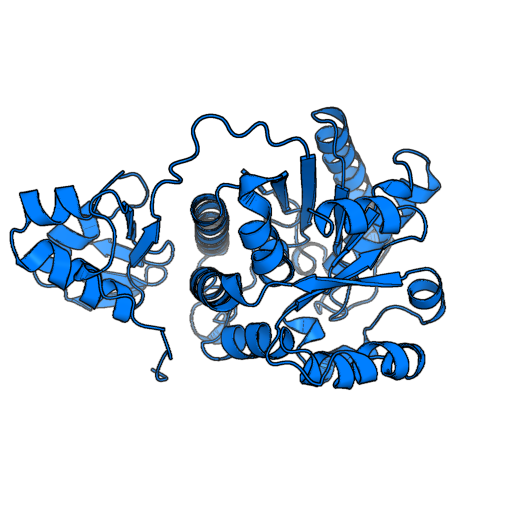7 1.00 98.25 175 GLN A C 1
ATOM 1407 O O . GLN A 1 175 ? 8.769 -6.486 1.336 1.00 98.25 175 GLN A O 1
ATOM 1412 N N . ILE A 1 176 ? 9.646 -5.975 3.348 1.00 98.50 176 ILE A N 1
ATOM 1413 C CA . ILE A 1 176 ? 10.322 -4.748 2.935 1.00 98.50 176 ILE A CA 1
ATOM 1414 C C . ILE A 1 176 ? 11.811 -5.053 2.791 1.00 98.50 176 ILE A C 1
ATOM 1416 O O . ILE A 1 176 ? 12.471 -5.436 3.762 1.00 98.50 176 ILE A O 1
ATOM 1420 N N . LEU A 1 177 ? 12.347 -4.901 1.584 1.00 97.94 177 LEU A N 1
ATOM 1421 C CA . LEU A 1 177 ? 13.782 -4.934 1.328 1.00 97.94 177 LEU A CA 1
ATOM 1422 C C . LEU A 1 177 ? 14.393 -3.558 1.609 1.00 97.94 177 LEU A C 1
ATOM 1424 O O . LEU A 1 177 ? 13.768 -2.522 1.417 1.00 97.94 177 LEU A O 1
ATOM 1428 N N . GLY A 1 178 ? 15.642 -3.542 2.067 1.00 95.88 178 GLY A N 1
ATOM 1429 C CA . GLY A 1 178 ? 16.348 -2.316 2.449 1.00 95.88 178 GLY A CA 1
ATOM 1430 C C . GLY A 1 178 ? 17.132 -1.658 1.314 1.00 95.88 178 GLY A C 1
ATOM 1431 O O . GLY A 1 178 ? 18.169 -1.057 1.595 1.00 95.88 178 GLY A O 1
ATOM 1432 N N . HIS A 1 179 ? 16.729 -1.820 0.048 1.00 97.62 179 HIS A N 1
ATOM 1433 C CA . HIS A 1 179 ? 17.484 -1.217 -1.055 1.00 97.62 179 HIS A C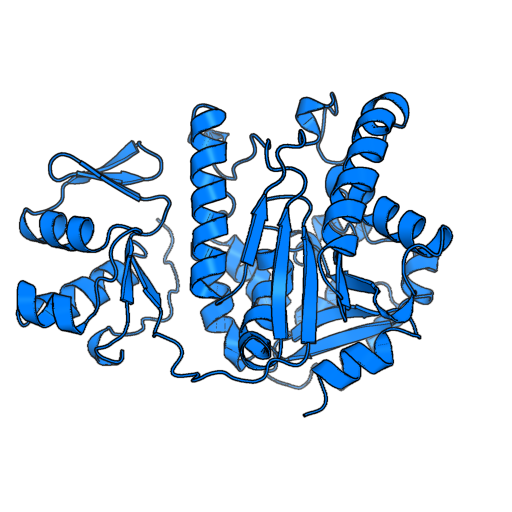A 1
ATOM 1434 C C . HIS A 1 179 ? 17.328 0.311 -1.066 1.00 97.62 179 HIS A C 1
ATOM 1436 O O . HIS A 1 179 ? 16.257 0.819 -0.729 1.00 97.62 179 HIS A O 1
ATOM 1442 N N . PRO A 1 180 ? 18.374 1.057 -1.469 1.00 95.25 180 PRO A N 1
ATOM 1443 C CA . PRO A 1 180 ? 18.330 2.516 -1.510 1.00 95.25 180 PRO A CA 1
ATOM 1444 C C . PRO A 1 180 ? 17.409 3.028 -2.624 1.00 95.25 180 PRO A C 1
ATOM 1446 O O . PRO A 1 180 ? 17.577 2.647 -3.790 1.00 95.25 180 PRO A O 1
ATOM 1449 N N . SER A 1 181 ? 16.506 3.955 -2.289 1.00 94.38 181 SER A N 1
ATOM 1450 C CA . SER A 1 181 ? 15.718 4.696 -3.283 1.00 94.38 181 SER A CA 1
ATOM 1451 C C . SER A 1 181 ? 16.591 5.638 -4.123 1.00 94.38 181 SER A C 1
ATOM 1453 O O . SER A 1 181 ? 17.772 5.875 -3.834 1.00 94.38 181 SER A O 1
ATOM 1455 N N . ALA A 1 182 ? 16.029 6.169 -5.208 1.00 93.69 182 ALA A N 1
ATOM 1456 C CA . ALA A 1 182 ? 16.759 6.927 -6.222 1.00 93.69 182 ALA A CA 1
ATOM 1457 C C . ALA A 1 182 ? 17.673 8.051 -5.696 1.00 93.69 182 ALA A C 1
ATOM 1459 O O . ALA A 1 182 ? 18.833 8.107 -6.128 1.00 93.69 182 ALA A O 1
ATOM 1460 N N . PRO A 1 183 ? 17.239 8.916 -4.753 1.00 89.88 183 PRO A N 1
ATOM 1461 C CA . PRO A 1 183 ? 18.094 9.979 -4.225 1.00 89.88 183 PRO A CA 1
ATOM 1462 C C . PRO A 1 183 ? 19.384 9.449 -3.588 1.00 89.88 183 PRO A C 1
ATOM 1464 O O . PRO A 1 183 ? 20.439 10.075 -3.687 1.00 89.88 183 PRO A O 1
ATOM 1467 N N . HIS A 1 184 ? 19.334 8.264 -2.975 1.00 90.12 184 HIS A N 1
ATOM 1468 C CA . HIS A 1 184 ? 20.494 7.636 -2.342 1.00 90.12 184 HIS A CA 1
ATOM 1469 C C . HIS A 1 184 ? 21.456 6.984 -3.330 1.00 90.12 184 HIS A C 1
ATOM 1471 O O . HIS A 1 184 ? 22.613 6.742 -2.987 1.00 90.12 184 HIS A O 1
ATOM 1477 N N . ARG A 1 185 ? 21.016 6.760 -4.568 1.00 91.44 185 ARG A N 1
ATOM 1478 C CA . ARG A 1 185 ? 21.866 6.265 -5.655 1.00 91.44 185 ARG A CA 1
ATOM 1479 C C . ARG A 1 185 ? 22.534 7.379 -6.454 1.00 91.44 185 ARG A C 1
ATOM 1481 O O . ARG A 1 185 ? 23.352 7.093 -7.319 1.00 91.44 185 ARG A O 1
ATOM 1488 N N . GLY A 1 186 ? 22.234 8.642 -6.139 1.00 90.31 186 GLY A N 1
ATOM 1489 C CA . GLY A 1 186 ? 22.825 9.813 -6.788 1.00 90.31 186 GLY A CA 1
ATOM 1490 C C . GLY A 1 186 ? 21.946 10.465 -7.854 1.00 90.31 186 GLY A C 1
ATOM 1491 O O . GLY A 1 186 ? 22.395 11.431 -8.475 1.00 90.31 186 GLY A O 1
ATOM 1492 N N . HIS A 1 187 ? 20.706 9.997 -8.038 1.00 92.31 187 HIS A N 1
ATOM 1493 C CA . HIS A 1 187 ? 19.731 10.715 -8.856 1.00 92.31 187 HIS A CA 1
ATOM 1494 C C . HIS A 1 187 ? 19.368 12.045 -8.196 1.00 92.31 187 HIS A C 1
ATOM 1496 O O . HIS A 1 187 ? 19.064 12.094 -7.002 1.00 92.31 187 HIS A O 1
ATOM 1502 N N . ARG A 1 188 ? 19.399 13.145 -8.953 1.00 88.44 188 ARG A N 1
ATOM 1503 C CA . ARG A 1 188 ? 19.152 14.490 -8.392 1.00 88.44 188 ARG A CA 1
ATOM 1504 C C . ARG A 1 188 ? 17.674 14.814 -8.315 1.00 88.44 188 ARG A C 1
ATOM 1506 O O . ARG A 1 188 ? 17.247 15.550 -7.430 1.00 88.44 188 ARG A O 1
ATOM 1513 N N . ILE A 1 189 ? 16.913 14.293 -9.268 1.00 88.69 189 ILE A N 1
ATOM 1514 C CA . ILE A 1 189 ? 15.462 14.405 -9.325 1.00 88.69 189 ILE A CA 1
ATOM 1515 C C . ILE A 1 189 ? 14.873 13.021 -9.568 1.00 88.69 189 ILE A C 1
ATOM 1517 O O . ILE A 1 189 ? 15.412 12.212 -10.320 1.00 88.69 189 ILE A O 1
ATOM 1521 N N . TRP A 1 190 ? 13.733 12.766 -8.938 1.00 86.50 190 TRP A N 1
ATOM 1522 C CA . TRP A 1 190 ? 13.065 11.465 -8.921 1.00 86.50 190 TRP A CA 1
ATOM 1523 C C . TRP A 1 190 ? 12.689 10.934 -10.317 1.00 86.50 190 TRP A C 1
ATOM 1525 O O . TRP A 1 190 ? 12.523 9.730 -10.497 1.00 86.50 190 TRP A O 1
ATOM 1535 N N . ASN A 1 191 ? 12.571 11.811 -11.322 1.00 89.06 191 ASN A N 1
ATOM 1536 C CA . ASN A 1 191 ? 12.174 11.454 -12.684 1.00 89.06 191 ASN A CA 1
ATOM 1537 C C . ASN A 1 191 ? 13.317 11.402 -13.710 1.00 89.06 191 ASN A C 1
ATOM 1539 O O . ASN A 1 191 ? 13.040 11.275 -14.909 1.00 89.06 191 ASN A O 1
ATOM 1543 N N . GLU A 1 192 ? 14.576 11.431 -13.275 1.00 90.25 192 GLU A N 1
ATOM 1544 C CA . GLU A 1 192 ? 15.744 11.241 -14.143 1.00 90.25 192 GLU A CA 1
ATOM 1545 C C . GLU A 1 192 ? 15.720 9.896 -14.884 1.00 90.25 192 GLU A C 1
ATOM 1547 O O . GLU A 1 192 ? 15.314 8.888 -14.302 1.00 90.25 192 GLU A O 1
ATOM 1552 N N . PRO A 1 193 ? 16.157 9.835 -16.157 1.00 89.44 193 PRO A N 1
ATOM 1553 C CA . PRO A 1 193 ? 16.316 8.567 -16.861 1.00 89.44 193 PRO A CA 1
ATOM 1554 C C . PRO A 1 193 ? 17.139 7.558 -16.052 1.00 89.44 193 PRO A C 1
ATOM 1556 O O . PRO A 1 193 ? 18.003 7.946 -15.269 1.00 89.44 193 PRO A O 1
ATOM 1559 N N . LEU A 1 194 ? 16.882 6.268 -16.280 1.00 89.75 194 LEU A N 1
ATOM 1560 C CA . LEU A 1 194 ? 17.697 5.202 -15.695 1.00 89.75 194 LEU A CA 1
ATOM 1561 C C . LEU A 1 194 ? 19.156 5.385 -16.107 1.00 89.75 194 LEU A C 1
ATOM 1563 O O . LEU A 1 194 ? 19.435 5.593 -17.293 1.00 89.75 194 LEU A O 1
ATOM 1567 N N . ASP A 1 195 ? 20.065 5.282 -15.143 1.00 91.06 195 ASP A N 1
ATOM 1568 C CA . ASP A 1 195 ? 21.494 5.435 -15.378 1.00 91.06 195 ASP A CA 1
ATOM 1569 C C . ASP A 1 195 ? 22.181 4.084 -15.145 1.00 91.06 195 ASP A C 1
ATOM 1571 O O . ASP A 1 195 ? 22.335 3.651 -14.002 1.00 91.06 195 ASP A O 1
ATOM 1575 N N . PRO A 1 196 ? 22.649 3.398 -16.205 1.00 88.56 196 PRO A N 1
ATOM 1576 C CA . PRO A 1 196 ? 23.330 2.117 -16.060 1.00 88.56 196 PRO A CA 1
ATOM 1577 C C . PRO A 1 196 ? 24.548 2.159 -15.126 1.00 88.56 196 PRO A C 1
ATOM 1579 O O . PRO A 1 196 ? 24.879 1.142 -14.515 1.00 88.56 196 PRO A O 1
ATOM 1582 N N . LEU A 1 197 ? 25.232 3.301 -15.004 1.00 88.38 197 LEU A N 1
ATOM 1583 C CA . LEU A 1 197 ? 26.380 3.438 -14.109 1.00 88.38 197 LEU A CA 1
ATOM 1584 C C . LEU A 1 197 ? 25.946 3.484 -12.642 1.00 88.38 197 LEU A C 1
ATOM 1586 O O . LEU A 1 197 ? 26.611 2.868 -11.810 1.00 88.38 197 LEU A O 1
ATOM 1590 N N . LEU A 1 198 ? 24.836 4.159 -12.334 1.00 88.75 198 LEU A N 1
ATOM 1591 C CA . LEU A 1 198 ? 24.302 4.248 -10.970 1.00 88.75 198 LEU A CA 1
ATOM 1592 C C . LEU A 1 198 ? 23.545 2.973 -10.572 1.00 88.75 198 LEU A C 1
ATOM 1594 O O . LEU A 1 198 ? 23.706 2.470 -9.461 1.00 88.75 198 LEU A O 1
ATOM 1598 N N . ASP A 1 199 ? 22.759 2.412 -11.491 1.00 90.94 199 ASP A N 1
ATOM 1599 C CA . ASP A 1 199 ? 21.765 1.386 -11.174 1.00 90.94 199 ASP A CA 1
ATOM 1600 C C . ASP A 1 199 ? 22.268 -0.056 -11.371 1.00 90.94 199 ASP A C 1
ATOM 1602 O O . ASP A 1 199 ? 21.673 -0.985 -10.833 1.00 90.94 199 ASP A O 1
ATOM 1606 N N . SER A 1 200 ? 23.356 -0.305 -12.114 1.00 88.31 200 SER A N 1
ATOM 1607 C CA . SER A 1 200 ? 23.748 -1.680 -12.510 1.00 88.31 200 SER A CA 1
ATOM 1608 C C . SER A 1 200 ? 24.092 -2.627 -11.356 1.00 88.31 200 SER A C 1
ATOM 1610 O O . SER A 1 200 ? 23.850 -3.834 -11.453 1.00 88.31 200 SER A O 1
ATOM 1612 N N . THR A 1 201 ? 24.681 -2.123 -10.270 1.00 89.50 201 THR A N 1
ATOM 1613 C CA . THR A 1 201 ? 24.978 -2.954 -9.091 1.00 89.50 201 THR A CA 1
ATOM 1614 C C . THR A 1 201 ? 23.700 -3.309 -8.346 1.00 89.50 201 THR A C 1
ATOM 1616 O O . THR A 1 201 ? 23.472 -4.491 -8.094 1.00 89.50 201 THR A O 1
ATOM 1619 N N . LEU A 1 202 ? 22.844 -2.318 -8.092 1.00 92.94 202 LEU A N 1
ATOM 1620 C CA . LEU A 1 202 ? 21.538 -2.531 -7.478 1.00 92.94 202 LEU A CA 1
ATOM 1621 C C . LEU A 1 202 ? 20.675 -3.474 -8.325 1.00 92.94 202 LEU A C 1
ATOM 1623 O O . LEU A 1 202 ? 20.057 -4.383 -7.791 1.00 92.94 202 LEU A O 1
ATOM 1627 N N . LEU A 1 203 ? 20.663 -3.304 -9.648 1.00 92.62 203 LEU A N 1
ATOM 1628 C CA . LEU A 1 203 ? 19.887 -4.138 -10.562 1.00 92.62 203 LEU A CA 1
ATOM 1629 C C . LEU A 1 203 ? 20.201 -5.628 -10.373 1.00 92.62 203 LEU A C 1
ATOM 1631 O O . LEU A 1 203 ? 19.286 -6.443 -10.371 1.00 92.62 203 LEU A O 1
ATOM 1635 N N . ARG A 1 204 ? 21.481 -5.987 -10.198 1.00 91.25 204 ARG A N 1
ATOM 1636 C CA . ARG A 1 204 ? 21.885 -7.378 -9.934 1.00 91.25 204 ARG A CA 1
ATOM 1637 C C . ARG A 1 204 ? 21.363 -7.874 -8.589 1.00 91.25 204 ARG A C 1
ATOM 1639 O O . ARG A 1 204 ? 20.800 -8.956 -8.539 1.00 91.25 204 ARG A O 1
ATOM 1646 N N . GLN A 1 205 ? 21.483 -7.060 -7.542 1.00 95.25 205 GLN A N 1
ATOM 1647 C CA . GLN A 1 205 ? 20.971 -7.400 -6.211 1.00 95.25 205 GLN A CA 1
ATOM 1648 C C . GLN A 1 205 ? 19.449 -7.590 -6.220 1.00 95.25 205 GLN A C 1
ATOM 1650 O O . GLN A 1 205 ? 18.951 -8.568 -5.680 1.00 95.25 205 GLN A O 1
ATOM 1655 N N . LEU A 1 206 ? 18.717 -6.705 -6.904 1.00 96.19 206 LEU A N 1
ATOM 1656 C CA . LEU A 1 206 ? 17.268 -6.819 -7.069 1.00 96.19 206 LEU A CA 1
ATOM 1657 C C . LEU A 1 206 ? 16.873 -8.092 -7.820 1.00 96.19 206 LEU A C 1
ATOM 1659 O O . LEU A 1 206 ? 15.877 -8.713 -7.464 1.00 96.19 206 LEU A O 1
ATOM 1663 N N . ILE A 1 207 ? 17.632 -8.490 -8.848 1.00 94.00 207 ILE A N 1
ATOM 1664 C CA . ILE A 1 207 ? 17.392 -9.762 -9.543 1.00 94.00 207 ILE A CA 1
ATOM 1665 C C . ILE A 1 207 ? 17.537 -10.923 -8.559 1.00 94.00 207 ILE A C 1
ATOM 1667 O O . ILE A 1 207 ? 16.601 -11.707 -8.439 1.00 94.00 207 ILE A O 1
ATOM 1671 N N . ASP A 1 208 ? 18.656 -10.995 -7.837 1.00 93.62 208 ASP A N 1
ATOM 1672 C CA . ASP A 1 208 ? 18.938 -12.091 -6.905 1.00 93.62 208 ASP A CA 1
ATOM 1673 C C . ASP A 1 208 ? 17.868 -12.177 -5.796 1.00 93.62 208 ASP A C 1
ATOM 1675 O O . ASP A 1 208 ? 17.349 -13.255 -5.499 1.00 93.62 208 ASP A O 1
ATOM 1679 N N . ASP A 1 209 ? 17.477 -11.042 -5.213 1.00 96.25 209 ASP A N 1
ATOM 1680 C CA . ASP A 1 209 ? 16.470 -10.993 -4.148 1.00 96.25 209 ASP A CA 1
ATOM 1681 C C . ASP A 1 209 ? 15.072 -11.377 -4.642 1.00 96.25 209 ASP A C 1
ATOM 1683 O O . ASP A 1 209 ? 14.365 -12.141 -3.976 1.00 96.25 209 ASP A O 1
ATOM 1687 N N . ILE A 1 210 ? 14.672 -10.902 -5.824 1.00 95.12 210 ILE A N 1
ATOM 1688 C CA . ILE A 1 210 ? 13.389 -11.279 -6.422 1.00 95.12 210 ILE A CA 1
ATOM 1689 C C . ILE A 1 210 ? 13.399 -12.771 -6.778 1.00 95.12 210 ILE A C 1
ATOM 1691 O O . ILE A 1 210 ? 12.430 -13.466 -6.480 1.00 95.12 210 ILE A O 1
ATOM 1695 N N . GLU A 1 211 ? 14.483 -13.305 -7.348 1.00 92.44 211 GLU A N 1
ATOM 1696 C CA . GLU A 1 211 ? 14.616 -14.742 -7.629 1.00 92.44 211 GLU A CA 1
ATOM 1697 C C . GLU A 1 211 ? 14.487 -15.586 -6.364 1.00 92.44 211 GLU A C 1
ATOM 1699 O O . GLU A 1 211 ? 13.777 -16.593 -6.369 1.00 92.44 211 GLU A O 1
ATOM 1704 N N . ASN A 1 212 ? 15.090 -15.150 -5.258 1.00 93.25 212 ASN A N 1
ATOM 1705 C CA . ASN A 1 212 ? 14.953 -15.825 -3.972 1.00 93.25 212 ASN A CA 1
ATOM 1706 C C . ASN A 1 212 ? 13.487 -15.906 -3.520 1.00 93.25 212 ASN A C 1
ATOM 1708 O O . ASN A 1 212 ? 13.038 -16.979 -3.114 1.00 93.25 212 ASN A O 1
ATOM 1712 N N . VAL A 1 213 ? 12.715 -14.823 -3.640 1.00 94.06 213 VAL A N 1
ATOM 1713 C CA . VAL A 1 213 ? 11.276 -14.817 -3.302 1.00 94.06 213 VAL A CA 1
ATOM 1714 C C . VAL A 1 213 ? 10.465 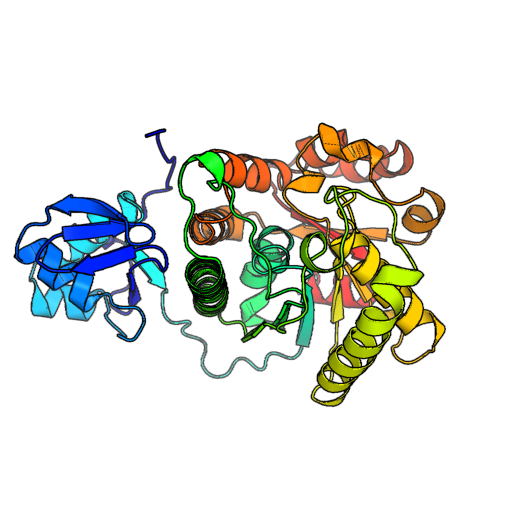-15.689 -4.269 1.00 94.06 213 VAL A C 1
ATOM 1716 O O . VAL A 1 213 ? 9.554 -16.413 -3.856 1.00 94.06 213 VAL A O 1
ATOM 1719 N N . LEU A 1 214 ? 10.807 -15.675 -5.558 1.00 90.88 214 LEU A N 1
ATOM 1720 C CA . LEU A 1 214 ? 10.160 -16.509 -6.573 1.00 90.88 214 LEU A CA 1
ATOM 1721 C C . LEU A 1 214 ? 10.426 -18.007 -6.369 1.00 90.88 214 LEU A C 1
ATOM 1723 O O . LEU A 1 214 ? 9.571 -18.817 -6.711 1.00 90.88 214 LEU A O 1
ATOM 1727 N N . MET A 1 215 ? 11.579 -18.386 -5.812 1.00 89.56 215 MET A N 1
ATOM 1728 C CA . MET A 1 215 ? 11.925 -19.784 -5.525 1.00 89.56 215 MET A CA 1
ATOM 1729 C C . MET A 1 215 ? 11.273 -20.324 -4.248 1.00 89.56 215 MET A C 1
ATOM 1731 O O . MET A 1 215 ? 11.107 -21.536 -4.115 1.00 89.56 215 MET A O 1
ATOM 1735 N N . GLN A 1 216 ? 10.907 -19.454 -3.304 1.00 88.31 216 GLN A N 1
ATOM 1736 C CA . GLN A 1 216 ? 10.336 -19.865 -2.017 1.00 88.31 216 GLN A CA 1
ATOM 1737 C C . GLN A 1 216 ? 8.877 -20.321 -2.115 1.00 88.31 216 GLN A C 1
ATOM 1739 O O . GLN A 1 216 ? 8.433 -21.100 -1.274 1.00 88.31 216 GLN A O 1
ATOM 1744 N N . ASN A 1 217 ? 8.132 -19.856 -3.121 1.00 85.94 217 ASN A N 1
ATOM 1745 C CA . ASN A 1 217 ? 6.709 -20.145 -3.279 1.00 85.94 217 ASN A CA 1
ATOM 1746 C C . ASN A 1 217 ? 6.323 -20.275 -4.753 1.00 85.94 217 ASN A C 1
ATOM 1748 O O . ASN A 1 217 ? 6.922 -19.669 -5.638 1.00 85.94 217 ASN A O 1
ATOM 1752 N N . THR A 1 218 ? 5.257 -21.023 -5.029 1.00 87.88 218 THR A N 1
ATOM 1753 C CA . THR A 1 218 ? 4.618 -20.991 -6.345 1.00 87.88 218 THR A CA 1
ATOM 1754 C C . THR A 1 218 ? 3.642 -19.826 -6.408 1.00 87.88 218 THR A C 1
ATOM 1756 O O . THR A 1 218 ? 2.637 -19.827 -5.702 1.00 87.88 218 THR A O 1
ATOM 1759 N N . TRP A 1 219 ? 3.931 -18.858 -7.272 1.00 89.88 219 TRP A N 1
ATOM 1760 C CA . TRP A 1 219 ? 3.060 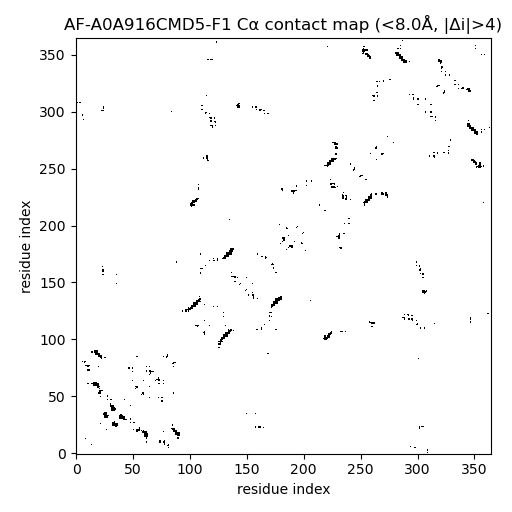-17.714 -7.533 1.00 89.88 219 TRP A CA 1
ATOM 1761 C C . TRP A 1 219 ? 2.220 -17.961 -8.786 1.00 89.88 219 TRP A C 1
ATOM 1763 O O . TRP A 1 219 ? 2.767 -18.302 -9.840 1.00 89.88 219 TRP A O 1
ATOM 1773 N N . ASP A 1 220 ? 0.906 -17.780 -8.681 1.00 88.81 220 ASP A N 1
ATOM 1774 C CA . ASP A 1 220 ? -0.026 -17.866 -9.809 1.00 88.81 220 ASP A CA 1
ATOM 1775 C C . ASP A 1 220 ? -0.006 -16.584 -10.634 1.00 88.81 220 ASP A C 1
ATOM 1777 O O . ASP A 1 220 ? -0.054 -16.628 -11.864 1.00 88.81 220 ASP A O 1
ATOM 1781 N N . LEU A 1 221 ? 0.115 -15.445 -9.949 1.00 90.75 221 LEU A N 1
ATOM 1782 C CA . LEU A 1 221 ? 0.226 -14.122 -10.546 1.00 90.75 221 LEU A CA 1
ATOM 1783 C C . LEU A 1 221 ? 1.287 -13.294 -9.832 1.00 90.75 221 LEU A C 1
ATOM 1785 O O . LEU A 1 221 ? 1.473 -13.397 -8.619 1.00 90.75 221 LEU A O 1
ATOM 1789 N N . ILE A 1 222 ? 1.956 -12.455 -10.611 1.00 93.88 222 ILE A N 1
ATOM 1790 C CA . ILE A 1 222 ? 2.969 -11.515 -10.159 1.00 93.88 222 ILE A CA 1
ATOM 1791 C C . ILE A 1 222 ? 2.623 -10.152 -10.753 1.00 93.88 222 ILE A C 1
ATOM 1793 O O . ILE A 1 222 ? 2.639 -9.960 -11.973 1.00 93.88 222 ILE A O 1
ATOM 1797 N N . PHE A 1 223 ? 2.286 -9.227 -9.868 1.00 95.94 223 PHE A N 1
ATOM 1798 C CA . PHE A 1 223 ? 1.923 -7.857 -10.176 1.00 95.94 223 PHE A CA 1
ATOM 1799 C C . PHE A 1 223 ? 3.172 -6.979 -10.167 1.00 95.94 223 PHE A C 1
ATOM 1801 O O . PHE A 1 223 ? 3.942 -7.007 -9.212 1.00 95.94 223 PHE A O 1
ATOM 1808 N N . TRP A 1 224 ? 3.356 -6.195 -11.223 1.00 96.56 224 TRP A N 1
ATOM 1809 C CA . TRP A 1 224 ? 4.482 -5.283 -11.414 1.00 96.56 224 TRP A CA 1
ATOM 1810 C C . TRP A 1 224 ? 3.983 -3.856 -11.666 1.00 96.56 224 TRP A C 1
ATOM 1812 O O . TRP A 1 224 ? 2.922 -3.686 -12.263 1.00 96.56 224 TRP A O 1
ATOM 1822 N N . PRO A 1 225 ? 4.736 -2.817 -11.288 1.00 97.19 225 PRO A N 1
ATOM 1823 C CA . PRO A 1 225 ? 4.387 -1.445 -11.635 1.00 97.19 225 PRO A CA 1
ATOM 1824 C C . PRO A 1 225 ? 4.467 -1.229 -13.148 1.00 97.19 225 PRO A C 1
ATOM 1826 O O . PRO A 1 225 ? 5.397 -1.700 -13.817 1.00 97.19 225 PRO A O 1
ATOM 1829 N N . LEU A 1 226 ? 3.523 -0.470 -13.702 1.00 94.19 226 LEU A N 1
ATOM 1830 C CA . LEU A 1 226 ? 3.562 -0.054 -15.103 1.00 94.19 226 LEU A CA 1
ATOM 1831 C C . LEU A 1 226 ? 4.547 1.113 -15.335 1.00 94.19 226 LEU A C 1
ATOM 1833 O O . LEU A 1 226 ? 4.910 1.420 -16.478 1.00 94.19 226 LEU A O 1
ATOM 1837 N N . GLY A 1 227 ? 5.053 1.741 -14.273 1.00 94.31 227 GLY A N 1
ATOM 1838 C CA . GLY A 1 227 ? 6.019 2.833 -14.340 1.00 94.31 227 GLY A CA 1
ATOM 1839 C C . GLY A 1 227 ? 5.421 4.178 -14.751 1.00 94.31 227 GLY A C 1
ATOM 1840 O O . GLY A 1 227 ? 6.148 5.016 -15.298 1.00 94.31 227 GLY A O 1
ATOM 1841 N N . ILE A 1 228 ? 4.118 4.379 -14.536 1.00 92.69 228 ILE A N 1
ATOM 1842 C CA . ILE A 1 228 ? 3.443 5.675 -14.676 1.00 92.69 228 ILE A CA 1
ATOM 1843 C C . ILE A 1 228 ? 3.984 6.634 -13.602 1.00 92.69 228 ILE A C 1
ATOM 1845 O O . ILE A 1 228 ? 4.398 6.225 -12.526 1.00 92.69 228 ILE A O 1
ATOM 1849 N N . GLY A 1 229 ? 4.039 7.928 -13.906 1.00 91.38 229 GLY A N 1
ATOM 1850 C CA . GLY A 1 229 ? 4.635 8.953 -13.043 1.00 91.38 229 GLY A CA 1
ATOM 1851 C C . GLY A 1 229 ? 6.012 9.364 -13.525 1.00 91.38 229 GLY A C 1
ATOM 1852 O O . GLY A 1 229 ? 6.370 10.540 -13.449 1.00 91.38 229 GLY A O 1
ATOM 1853 N N . GLY A 1 230 ? 6.746 8.416 -14.111 1.00 91.56 230 GLY A N 1
ATOM 1854 C CA . GLY A 1 230 ? 8.105 8.621 -14.579 1.00 91.56 230 GLY A CA 1
ATOM 1855 C C . GLY A 1 230 ? 9.129 8.614 -13.449 1.00 91.56 230 GLY A C 1
ATOM 1856 O O . GLY A 1 230 ? 10.212 9.148 -13.654 1.00 91.56 230 GLY A O 1
ATOM 1857 N N . HIS A 1 231 ? 8.815 8.027 -12.294 1.00 95.44 231 HIS A N 1
ATOM 1858 C CA . HIS A 1 231 ? 9.791 7.810 -11.232 1.00 95.44 231 HIS A CA 1
ATOM 1859 C C . HIS A 1 231 ? 10.831 6.777 -11.674 1.00 95.44 231 HIS A C 1
ATOM 1861 O O . HIS A 1 231 ? 10.487 5.746 -12.262 1.00 95.44 231 HIS A O 1
ATOM 1867 N N . VAL A 1 232 ? 12.110 7.050 -11.423 1.00 95.25 232 VAL A N 1
ATOM 1868 C CA . VAL A 1 232 ? 13.205 6.187 -11.877 1.00 95.25 232 VAL A CA 1
ATOM 1869 C C . VAL A 1 232 ? 13.115 4.790 -11.259 1.00 95.25 232 VAL A C 1
ATOM 1871 O O . VAL A 1 232 ? 13.196 3.813 -11.996 1.00 95.25 232 VAL A O 1
ATOM 1874 N N . ASP A 1 233 ? 12.788 4.686 -9.968 1.00 97.12 233 ASP A N 1
ATOM 1875 C CA . ASP A 1 233 ? 12.588 3.398 -9.284 1.00 97.12 233 ASP A CA 1
ATOM 1876 C C . ASP A 1 233 ? 11.459 2.563 -9.901 1.00 97.12 233 ASP A C 1
ATOM 1878 O O . ASP A 1 233 ? 11.668 1.401 -10.240 1.00 97.12 233 ASP A O 1
ATOM 1882 N N . HIS A 1 234 ? 10.298 3.157 -10.194 1.00 97.44 234 HIS A N 1
ATOM 1883 C CA . HIS A 1 234 ? 9.209 2.429 -10.853 1.00 97.44 234 HIS A CA 1
ATOM 1884 C C . HIS A 1 234 ? 9.601 1.962 -12.262 1.00 97.44 234 HIS A C 1
ATOM 1886 O O . HIS A 1 234 ? 9.273 0.848 -12.676 1.00 97.44 234 HIS A O 1
ATOM 1892 N N . ARG A 1 235 ? 10.349 2.784 -13.015 1.00 94.38 235 ARG A N 1
ATOM 1893 C CA . ARG A 1 235 ? 10.867 2.390 -14.335 1.00 94.38 235 ARG A CA 1
ATOM 1894 C C . ARG A 1 235 ? 11.885 1.258 -14.245 1.00 94.38 235 ARG A C 1
ATOM 1896 O O . ARG A 1 235 ? 11.856 0.382 -15.110 1.00 94.38 235 ARG A O 1
ATOM 1903 N N . LEU A 1 236 ? 12.754 1.274 -13.234 1.00 95.12 236 LEU A N 1
ATOM 1904 C CA . LEU A 1 236 ? 13.733 0.219 -12.972 1.00 95.12 236 LEU A CA 1
ATOM 1905 C C . LEU A 1 236 ? 13.018 -1.108 -12.698 1.00 95.12 236 LEU A C 1
ATOM 1907 O O . LEU A 1 236 ? 13.323 -2.119 -13.330 1.00 95.12 236 LEU A O 1
ATOM 1911 N N . VAL A 1 237 ? 12.006 -1.090 -11.830 1.00 96.69 237 VAL A N 1
ATOM 1912 C CA . VAL A 1 237 ? 11.219 -2.279 -11.466 1.00 96.69 237 VAL A CA 1
ATOM 1913 C C . VAL A 1 237 ? 10.405 -2.801 -12.648 1.00 96.69 237 VAL A C 1
ATOM 1915 O O . VAL A 1 237 ? 10.388 -4.003 -12.916 1.00 96.69 237 VAL A O 1
ATOM 1918 N N . ARG A 1 238 ? 9.820 -1.916 -13.458 1.00 93.88 238 ARG A N 1
ATOM 1919 C CA . ARG A 1 238 ? 9.202 -2.314 -14.728 1.00 93.88 238 ARG A CA 1
ATOM 1920 C C . ARG A 1 238 ? 10.212 -2.953 -15.687 1.00 93.88 238 ARG A C 1
ATOM 1922 O O . ARG A 1 238 ? 9.886 -3.927 -16.363 1.00 93.88 238 ARG A O 1
ATOM 1929 N N . GLN A 1 239 ? 11.431 -2.415 -15.782 1.00 91.00 239 GLN A N 1
ATOM 1930 C CA . GLN A 1 239 ? 12.482 -2.995 -16.622 1.00 91.00 239 GLN A CA 1
ATOM 1931 C C . GLN A 1 239 ? 12.892 -4.389 -16.132 1.00 91.00 239 GLN A C 1
ATOM 1933 O O . GLN A 1 239 ? 13.118 -5.272 -16.962 1.00 91.00 239 GLN A O 1
ATOM 1938 N N . LEU A 1 240 ? 12.942 -4.608 -14.815 1.00 92.19 240 LEU A N 1
ATOM 1939 C CA . LEU A 1 240 ? 13.170 -5.929 -14.229 1.00 92.19 240 LEU A CA 1
ATOM 1940 C C . LEU A 1 240 ? 12.111 -6.933 -14.686 1.00 92.19 240 LEU A C 1
ATOM 1942 O O . LEU A 1 240 ? 12.481 -8.015 -15.140 1.00 92.19 240 LEU A O 1
ATOM 1946 N N . ALA A 1 241 ? 10.829 -6.553 -14.683 1.00 90.12 241 ALA A N 1
ATOM 1947 C CA . ALA A 1 241 ? 9.751 -7.410 -15.181 1.00 90.12 241 ALA A CA 1
ATOM 1948 C C . ALA A 1 241 ? 10.034 -7.925 -16.608 1.00 90.12 241 ALA A C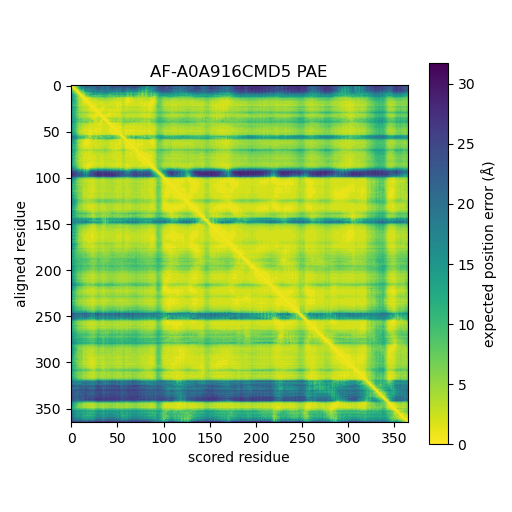 1
ATOM 1950 O O . ALA A 1 241 ? 9.946 -9.126 -16.864 1.00 90.12 241 ALA A O 1
ATOM 1951 N N . PHE A 1 242 ? 10.467 -7.049 -17.527 1.00 84.88 242 PHE A N 1
ATOM 1952 C CA . PHE A 1 242 ? 10.839 -7.461 -18.890 1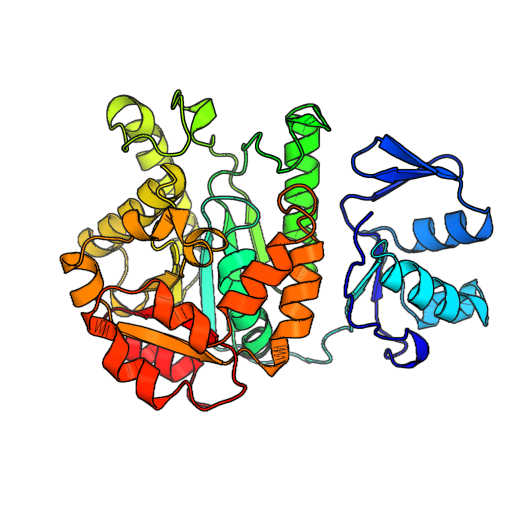.00 84.88 242 PHE A CA 1
ATOM 1953 C C . PHE A 1 242 ? 12.032 -8.412 -18.927 1.00 84.88 242 PHE A C 1
ATOM 1955 O O . PHE A 1 242 ? 12.025 -9.363 -19.710 1.00 84.88 242 PHE A O 1
ATOM 1962 N N . GLN A 1 243 ? 13.053 -8.175 -18.102 1.00 87.06 243 GLN A N 1
ATOM 1963 C CA . GLN A 1 243 ? 14.220 -9.056 -18.049 1.00 87.06 243 GLN A CA 1
ATOM 1964 C C . GLN A 1 243 ? 13.846 -10.455 -17.551 1.00 87.06 243 GLN A C 1
ATOM 1966 O O . GLN A 1 243 ? 14.315 -11.441 -18.118 1.00 87.06 243 GLN A O 1
ATOM 1971 N N . PHE A 1 244 ? 12.969 -10.553 -16.550 1.00 87.06 244 PHE A N 1
ATOM 1972 C CA . PHE A 1 244 ? 12.477 -11.835 -16.044 1.00 87.06 244 PHE A CA 1
ATOM 1973 C C . PHE A 1 244 ? 11.694 -12.626 -17.095 1.00 87.06 244 PHE A C 1
ATOM 1975 O O . PHE A 1 244 ? 11.887 -13.839 -17.213 1.00 87.06 244 PHE A O 1
ATOM 1982 N N . VAL A 1 245 ? 10.873 -11.946 -17.904 1.00 79.31 245 VAL A N 1
ATOM 1983 C CA . VAL A 1 245 ? 10.184 -12.570 -19.045 1.00 79.31 245 VAL A CA 1
ATOM 1984 C C . VAL A 1 245 ? 11.190 -13.037 -20.102 1.00 79.31 245 VAL A C 1
ATOM 1986 O O . VAL A 1 245 ? 11.148 -14.190 -20.523 1.00 79.31 245 VAL A O 1
ATOM 1989 N N . GLN A 1 246 ? 12.130 -12.180 -20.516 1.00 78.88 246 GLN A N 1
ATOM 1990 C CA . GLN A 1 246 ? 13.090 -12.501 -21.584 1.00 78.88 246 GLN A CA 1
ATOM 1991 C C . GLN A 1 246 ? 14.042 -13.646 -21.231 1.00 78.88 246 GLN A C 1
ATOM 1993 O O . GLN A 1 246 ? 14.430 -14.414 -22.110 1.00 78.88 246 GLN A O 1
ATOM 1998 N N . ARG A 1 247 ? 14.422 -13.780 -19.957 1.00 77.38 247 ARG A N 1
ATOM 1999 C CA . ARG A 1 247 ? 15.303 -14.861 -19.495 1.00 77.38 247 ARG A CA 1
ATOM 2000 C C . ARG A 1 247 ? 14.592 -16.213 -19.362 1.00 77.38 247 ARG A C 1
ATOM 2002 O O . ARG A 1 247 ? 15.245 -17.190 -19.018 1.00 77.38 247 ARG A O 1
ATOM 2009 N N . ASN A 1 248 ? 13.284 -16.301 -19.640 1.00 65.88 248 ASN A N 1
ATOM 2010 C CA . ASN A 1 248 ? 12.440 -17.476 -19.373 1.00 65.88 248 ASN A CA 1
ATOM 2011 C C . ASN A 1 248 ? 12.456 -17.929 -17.899 1.00 65.88 248 ASN A C 1
ATOM 2013 O O . ASN A 1 248 ? 12.120 -19.075 -17.604 1.00 65.88 248 ASN A O 1
ATOM 2017 N N . HIS A 1 249 ? 12.833 -17.050 -16.964 1.00 62.12 249 HIS A N 1
ATOM 2018 C CA . HIS A 1 249 ? 12.825 -17.368 -15.530 1.00 62.12 249 HIS A CA 1
ATOM 2019 C C . HIS A 1 249 ? 11.389 -17.503 -15.004 1.00 62.12 249 HIS A C 1
ATOM 2021 O O . HIS A 1 249 ? 11.135 -18.197 -14.024 1.00 62.12 249 HIS A O 1
ATOM 2027 N N . LEU A 1 250 ? 10.432 -16.878 -15.692 1.00 63.91 250 LEU A N 1
ATOM 2028 C CA . LEU A 1 250 ? 9.010 -16.962 -15.404 1.00 63.91 250 LEU A CA 1
ATOM 2029 C C . LEU A 1 250 ? 8.217 -17.055 -16.710 1.00 63.91 250 LEU A C 1
ATOM 2031 O O . LEU A 1 250 ? 8.546 -16.406 -17.702 1.00 63.91 250 LEU A O 1
ATOM 2035 N N . SER A 1 251 ? 7.131 -17.830 -16.705 1.00 67.19 251 SER A N 1
ATOM 2036 C CA . SER A 1 251 ? 6.179 -17.815 -17.819 1.00 67.19 251 SER A CA 1
ATOM 2037 C C . SER A 1 251 ? 5.474 -16.457 -17.884 1.00 67.19 251 SER A C 1
ATOM 2039 O O . SER A 1 251 ? 4.926 -15.993 -16.881 1.00 67.19 251 SER A O 1
ATOM 2041 N N . SER A 1 252 ? 5.418 -15.867 -19.081 1.00 64.44 252 SER A N 1
ATOM 2042 C CA . SER A 1 252 ? 4.631 -14.670 -19.437 1.00 64.44 252 SER A CA 1
ATOM 2043 C C . SER A 1 252 ? 3.175 -14.713 -18.942 1.00 64.44 252 SER A C 1
ATOM 2045 O O . SER A 1 252 ? 2.583 -13.664 -18.686 1.00 64.44 252 SER A O 1
ATOM 2047 N N . ARG A 1 253 ? 2.617 -15.917 -18.736 1.00 60.97 253 ARG A N 1
ATOM 2048 C CA . ARG A 1 253 ? 1.277 -16.177 -18.174 1.00 60.97 253 ARG A CA 1
ATOM 2049 C C . ARG A 1 253 ? 1.050 -15.590 -16.790 1.00 60.97 253 ARG A C 1
ATOM 2051 O O . ARG A 1 253 ? -0.095 -15.400 -16.407 1.00 60.97 253 ARG A O 1
ATOM 2058 N N . ARG A 1 254 ? 2.111 -15.323 -16.032 1.00 76.75 254 ARG A N 1
ATOM 2059 C CA . ARG A 1 254 ? 2.007 -14.893 -14.633 1.00 76.75 254 ARG A CA 1
ATOM 2060 C C . ARG A 1 254 ? 2.157 -13.387 -14.448 1.00 76.75 254 ARG A C 1
ATOM 2062 O O . ARG A 1 254 ? 1.977 -12.913 -13.337 1.00 76.75 254 ARG A O 1
ATOM 2069 N N . PHE A 1 255 ? 2.483 -12.637 -15.501 1.00 86.62 255 PHE A N 1
ATOM 2070 C CA . PHE A 1 255 ? 2.783 -11.209 -15.390 1.00 86.62 255 PHE A CA 1
ATOM 2071 C C . PHE A 1 255 ? 1.540 -10.349 -15.584 1.00 86.62 255 PHE A C 1
ATOM 2073 O O . PHE A 1 255 ? 0.828 -10.466 -16.587 1.00 86.62 255 PHE A O 1
ATOM 2080 N N . VAL A 1 256 ? 1.327 -9.450 -14.632 1.00 91.50 256 VAL A N 1
ATOM 2081 C CA . VAL A 1 256 ? 0.287 -8.425 -14.655 1.00 91.50 256 VAL A CA 1
ATOM 2082 C C . VAL A 1 256 ? 0.938 -7.107 -14.271 1.00 91.50 256 VAL A C 1
ATOM 2084 O O . VAL A 1 256 ? 1.727 -7.074 -13.333 1.00 91.50 256 VAL A O 1
ATOM 2087 N N . TYR A 1 257 ? 0.623 -6.024 -14.972 1.00 93.75 257 TYR A N 1
ATOM 2088 C CA . TYR A 1 257 ? 1.082 -4.693 -14.591 1.00 93.75 257 TYR A CA 1
ATOM 2089 C C . TYR A 1 257 ? -0.052 -3.895 -13.951 1.00 93.75 257 TYR A C 1
ATOM 2091 O O . TYR A 1 257 ? -1.156 -3.874 -14.486 1.00 93.75 257 TYR A O 1
ATOM 2099 N N . TYR A 1 258 ? 0.188 -3.230 -12.828 1.00 95.88 258 TYR A N 1
ATOM 2100 C CA . TYR A 1 258 ? -0.776 -2.311 -12.221 1.00 95.88 258 TYR A CA 1
ATOM 2101 C C . TYR A 1 258 ? -0.452 -0.864 -12.570 1.00 95.88 258 TYR A C 1
ATOM 2103 O O . TYR A 1 258 ? 0.697 -0.513 -12.834 1.00 95.88 258 TYR A O 1
ATOM 2111 N N . GLU A 1 259 ? -1.476 -0.018 -12.573 1.00 94.62 259 GLU A N 1
ATOM 2112 C CA . GLU A 1 259 ? -1.299 1.418 -12.764 1.00 94.62 259 GLU A CA 1
ATOM 2113 C C . GLU A 1 259 ? -0.803 2.074 -11.485 1.00 94.62 259 GLU A C 1
ATOM 2115 O O . GLU A 1 259 ? -1.449 1.973 -10.446 1.00 94.62 259 GLU A O 1
ATOM 2120 N N . ASP A 1 260 ? 0.333 2.758 -11.577 1.00 96.81 260 ASP A N 1
ATOM 2121 C CA . ASP A 1 260 ? 0.989 3.395 -10.442 1.00 96.81 260 ASP A CA 1
ATOM 2122 C C . ASP A 1 260 ? 0.134 4.566 -9.936 1.00 96.81 260 ASP A C 1
ATOM 2124 O O . ASP A 1 260 ? 0.000 5.598 -10.605 1.00 96.81 260 ASP A O 1
ATOM 2128 N N . LEU A 1 261 ? -0.473 4.416 -8.762 1.00 95.19 261 LEU A N 1
ATOM 2129 C CA . LEU A 1 261 ? -1.248 5.464 -8.097 1.00 95.19 261 LEU A CA 1
ATOM 2130 C C . LEU A 1 261 ? -0.405 6.129 -6.999 1.00 95.19 261 LEU A C 1
ATOM 2132 O O . LEU A 1 261 ? 0.339 5.428 -6.328 1.00 95.19 261 LEU A O 1
ATOM 2136 N N . PRO A 1 262 ? -0.506 7.460 -6.794 1.00 93.38 262 PRO A N 1
ATOM 2137 C CA . PRO A 1 262 ? -1.470 8.396 -7.385 1.00 93.38 262 PRO A CA 1
ATOM 2138 C C . PRO A 1 262 ? -1.106 8.908 -8.788 1.00 93.38 262 PRO A C 1
ATOM 2140 O O . PRO A 1 262 ? -1.876 9.676 -9.367 1.00 93.38 262 PRO A O 1
ATOM 2143 N N . TYR A 1 263 ? 0.036 8.516 -9.361 1.00 92.56 263 TYR A N 1
ATOM 2144 C CA . TYR A 1 263 ? 0.525 9.081 -10.622 1.00 92.56 263 TYR A CA 1
ATOM 2145 C C . TYR A 1 263 ? -0.476 8.957 -11.778 1.00 92.56 263 TYR A C 1
ATOM 2147 O O . TYR A 1 263 ? -0.727 9.936 -12.481 1.00 92.56 263 TYR A O 1
ATOM 2155 N N . ALA A 1 264 ? -1.104 7.794 -11.949 1.00 90.31 264 ALA A N 1
ATOM 2156 C CA . ALA A 1 264 ? -2.099 7.549 -12.992 1.00 90.31 264 ALA A CA 1
ATOM 2157 C C . ALA A 1 264 ? -3.353 8.435 -12.851 1.00 90.31 264 ALA A C 1
ATOM 2159 O O . ALA A 1 264 ? -3.949 8.829 -13.858 1.00 90.31 264 ALA A O 1
ATOM 2160 N N . ALA A 1 265 ? -3.697 8.818 -11.616 1.00 87.94 265 ALA A N 1
ATOM 2161 C CA . ALA A 1 265 ? -4.819 9.699 -11.300 1.00 87.94 265 ALA A CA 1
ATOM 2162 C C . ALA A 1 265 ? -4.546 11.179 -11.603 1.00 87.94 265 ALA A C 1
ATOM 2164 O O . ALA A 1 265 ? -5.469 11.993 -11.594 1.00 87.94 265 ALA A O 1
ATOM 2165 N N . SER A 1 266 ? -3.294 11.551 -11.868 1.00 86.31 266 SER A N 1
ATOM 2166 C CA . SER A 1 266 ? -2.897 12.943 -12.043 1.00 86.31 266 SER A CA 1
ATOM 2167 C C . SER A 1 266 ? -2.589 13.262 -13.512 1.00 86.31 266 SER A C 1
ATOM 2169 O O . SER A 1 266 ? -1.648 12.706 -14.090 1.00 86.31 266 SER A O 1
ATOM 2171 N N . PRO A 1 267 ? -3.310 14.228 -14.123 1.00 80.88 267 PRO A N 1
ATOM 2172 C CA . PRO A 1 267 ? -3.065 14.651 -15.501 1.00 80.88 267 PRO A CA 1
ATOM 2173 C C . PRO A 1 267 ? -1.633 15.094 -15.797 1.00 80.88 267 PRO A C 1
ATOM 2175 O O . PRO A 1 267 ? -1.158 14.965 -16.927 1.00 80.88 267 PRO A O 1
ATOM 2178 N N . ALA A 1 268 ? -0.917 15.582 -14.782 1.00 84.38 268 ALA A N 1
ATOM 2179 C CA . ALA A 1 268 ? 0.472 16.003 -14.915 1.00 84.38 268 ALA A CA 1
ATOM 2180 C C . ALA A 1 268 ? 1.402 14.854 -15.344 1.00 84.38 268 ALA A C 1
ATOM 2182 O O . ALA A 1 268 ? 2.407 15.098 -16.014 1.00 84.38 268 ALA A O 1
ATOM 2183 N N . HIS A 1 269 ? 1.052 13.606 -15.023 1.00 85.12 269 HIS A N 1
ATOM 2184 C CA . HIS A 1 269 ? 1.876 12.434 -15.313 1.00 85.12 269 HIS A CA 1
ATOM 2185 C C . HIS A 1 269 ? 1.441 11.669 -16.566 1.00 85.12 269 HIS A C 1
ATOM 2187 O O . HIS A 1 269 ? 2.108 10.711 -16.950 1.00 85.12 269 HIS A O 1
ATOM 2193 N N . TRP A 1 270 ? 0.398 12.090 -17.286 1.00 80.56 270 TRP A N 1
ATOM 2194 C CA . TRP A 1 270 ? -0.077 11.344 -18.463 1.00 80.56 270 TRP A CA 1
ATOM 2195 C C . TRP A 1 270 ? 0.954 11.234 -19.595 1.00 80.56 270 TRP A C 1
ATOM 2197 O O . TRP A 1 270 ? 0.972 10.263 -20.342 1.00 80.56 270 TRP A O 1
ATOM 2207 N N . LYS A 1 271 ? 1.901 12.173 -19.679 1.00 80.50 271 LYS A N 1
ATOM 2208 C CA . LYS A 1 271 ? 3.018 12.102 -20.640 1.00 80.50 271 LYS A CA 1
ATOM 2209 C C . LYS A 1 271 ? 4.065 11.035 -20.303 1.00 80.50 271 LYS A C 1
ATOM 2211 O O . LYS A 1 271 ? 4.937 10.770 -21.121 1.00 80.50 271 LYS A O 1
ATOM 2216 N N . THR A 1 272 ? 4.015 10.475 -19.098 1.00 82.44 272 THR A N 1
ATOM 2217 C CA . THR A 1 272 ? 4.971 9.469 -18.603 1.00 82.44 272 THR A CA 1
ATOM 2218 C C . THR A 1 272 ? 4.463 8.041 -18.753 1.00 82.44 272 THR A C 1
ATOM 2220 O O . THR A 1 272 ? 5.139 7.103 -18.334 1.00 82.44 272 THR A O 1
ATOM 2223 N N . TRP A 1 273 ? 3.285 7.876 -19.359 1.00 83.62 273 TRP A N 1
ATOM 2224 C CA . TRP A 1 273 ? 2.761 6.565 -19.700 1.00 83.62 273 TRP A CA 1
ATOM 2225 C C . TRP A 1 273 ? 3.761 5.787 -20.557 1.00 83.62 273 TRP A C 1
ATOM 2227 O O . TRP A 1 273 ? 4.528 6.392 -21.317 1.00 83.62 273 TRP A O 1
ATOM 2237 N N . PRO A 1 274 ? 3.778 4.449 -20.441 1.00 82.44 274 PRO A N 1
ATOM 2238 C CA . PRO A 1 274 ? 4.648 3.646 -21.277 1.00 82.44 274 PRO A CA 1
ATOM 2239 C C . PRO A 1 274 ? 4.372 3.851 -22.764 1.00 82.44 274 PRO A C 1
ATOM 2241 O O . PRO A 1 274 ? 3.306 4.323 -23.163 1.00 82.44 274 PRO A O 1
ATOM 2244 N N . SER A 1 275 ? 5.351 3.473 -23.587 1.00 80.75 275 SER A N 1
ATOM 2245 C CA . SER A 1 275 ? 5.243 3.672 -25.025 1.00 80.75 275 SER A CA 1
ATOM 2246 C C . SER A 1 275 ? 4.048 2.900 -25.608 1.00 80.75 275 SER A C 1
ATOM 2248 O O . SER A 1 275 ? 3.695 1.829 -25.095 1.00 80.75 275 SER A O 1
ATOM 2250 N N . PRO A 1 276 ? 3.419 3.409 -26.685 1.00 73.31 276 PRO A N 1
ATOM 2251 C CA . PRO A 1 276 ? 2.308 2.724 -27.337 1.00 73.31 276 PRO A CA 1
ATOM 2252 C C . PRO A 1 276 ? 2.646 1.287 -27.738 1.00 73.31 276 PRO A C 1
ATOM 2254 O O . PRO A 1 276 ? 1.786 0.422 -27.651 1.00 73.31 276 PRO A O 1
ATOM 2257 N N . GLU A 1 277 ? 3.892 1.005 -28.124 1.00 76.75 277 GLU A N 1
ATOM 2258 C CA . GLU A 1 277 ? 4.336 -0.339 -28.505 1.00 76.75 277 GLU A CA 1
ATOM 2259 C C . GLU A 1 277 ? 4.214 -1.325 -27.342 1.00 76.75 277 GLU A C 1
ATOM 2261 O O . GLU A 1 277 ? 3.759 -2.452 -27.543 1.00 76.75 277 GLU A O 1
ATOM 2266 N N . LEU A 1 278 ? 4.568 -0.900 -26.122 1.00 78.62 278 LEU A N 1
ATOM 2267 C CA . LEU A 1 278 ? 4.356 -1.728 -24.942 1.00 78.62 278 LEU A CA 1
ATOM 2268 C C . LEU A 1 278 ? 2.862 -1.915 -24.678 1.00 78.62 278 LEU A C 1
ATOM 2270 O O . LEU A 1 278 ? 2.408 -3.044 -24.509 1.00 78.62 278 LEU A O 1
ATOM 2274 N N . LEU A 1 279 ? 2.095 -0.825 -24.655 1.00 74.56 279 LEU A N 1
ATOM 2275 C CA . LEU A 1 279 ? 0.673 -0.879 -24.311 1.00 74.56 279 LEU A CA 1
ATOM 2276 C C . LEU A 1 279 ? -0.141 -1.704 -25.315 1.00 74.56 279 LEU A C 1
ATOM 2278 O O . LEU A 1 279 ? -1.035 -2.423 -24.900 1.00 74.56 279 LEU A O 1
ATOM 2282 N N . VAL A 1 280 ? 0.196 -1.675 -26.608 1.00 72.12 280 VAL A N 1
ATOM 2283 C CA . VAL A 1 280 ? -0.455 -2.492 -27.652 1.00 72.12 280 VAL A CA 1
ATOM 2284 C C . VAL A 1 280 ? -0.229 -3.992 -27.437 1.00 72.12 280 VAL A C 1
ATOM 2286 O O . VAL A 1 280 ? -1.063 -4.804 -27.834 1.00 72.12 280 VAL A O 1
ATOM 2289 N N . SER A 1 281 ? 0.881 -4.378 -26.803 1.00 79.19 281 SER A N 1
ATOM 2290 C CA . SER A 1 281 ? 1.155 -5.780 -26.456 1.00 79.19 281 SER A CA 1
ATOM 2291 C C . SER A 1 281 ? 0.433 -6.256 -25.188 1.00 79.19 281 SER A C 1
ATOM 2293 O O . SER A 1 281 ? 0.417 -7.456 -24.902 1.00 79.19 281 SER A O 1
ATOM 2295 N N . LEU A 1 282 ? -0.170 -5.328 -24.440 1.00 84.25 282 LEU A N 1
ATOM 2296 C CA . LEU A 1 282 ? -0.916 -5.590 -23.219 1.00 84.25 282 LEU A CA 1
ATOM 2297 C C . LEU A 1 282 ? -2.413 -5.372 -23.456 1.00 84.25 282 LEU A C 1
ATOM 2299 O O . LEU A 1 282 ? -2.835 -4.583 -24.297 1.00 84.25 282 LEU A O 1
ATOM 2303 N N . LYS A 1 283 ? -3.237 -6.072 -22.687 1.00 83.00 283 LYS A N 1
ATOM 2304 C CA . LYS A 1 283 ? -4.682 -5.875 -22.657 1.00 83.00 283 LYS A CA 1
ATOM 2305 C C . LYS A 1 283 ? -5.095 -5.342 -21.292 1.00 83.00 283 LYS A C 1
ATOM 2307 O O . LYS A 1 283 ? -4.712 -5.944 -20.286 1.00 83.00 283 LYS A O 1
ATOM 2312 N N . PRO A 1 284 ? -5.877 -4.258 -21.230 1.00 84.69 284 PRO A N 1
ATOM 2313 C CA . PRO A 1 284 ? -6.408 -3.785 -19.966 1.00 84.69 284 PRO A CA 1
ATOM 2314 C C . PRO A 1 284 ? -7.453 -4.775 -19.433 1.00 84.69 284 PRO A C 1
ATOM 2316 O O . PRO A 1 284 ? -8.319 -5.249 -20.170 1.00 84.69 284 PRO A O 1
ATOM 2319 N N . ALA A 1 285 ? -7.393 -5.053 -18.137 1.00 84.69 285 ALA A N 1
ATOM 2320 C CA . ALA A 1 285 ? -8.412 -5.754 -17.374 1.00 84.69 285 ALA A CA 1
ATOM 2321 C C . ALA A 1 285 ? -8.913 -4.840 -16.250 1.00 84.69 285 ALA A C 1
ATOM 2323 O O . ALA A 1 285 ? -8.131 -4.172 -15.572 1.00 84.69 285 ALA A O 1
ATOM 2324 N N . TYR A 1 286 ? -10.230 -4.816 -16.062 1.00 85.81 286 TYR A N 1
ATOM 2325 C CA . TYR A 1 286 ? -10.911 -3.950 -15.103 1.00 85.81 286 TYR A CA 1
ATOM 2326 C C . TYR A 1 286 ? -11.430 -4.804 -13.959 1.00 85.81 286 TYR A C 1
ATOM 2328 O O . TYR A 1 286 ? -12.328 -5.624 -14.152 1.00 85.81 286 TYR A O 1
ATOM 2336 N N . ILE A 1 287 ? -10.850 -4.637 -12.776 1.00 87.56 287 ILE A N 1
ATOM 2337 C CA . ILE A 1 287 ? -11.194 -5.437 -11.608 1.00 87.56 287 ILE A CA 1
ATOM 2338 C C . ILE A 1 287 ? -12.213 -4.663 -10.765 1.00 87.56 287 ILE A C 1
ATOM 2340 O O . ILE A 1 287 ? -11.863 -3.589 -10.278 1.00 87.56 287 ILE A O 1
ATOM 2344 N N . PRO A 1 288 ? -13.459 -5.151 -10.592 1.00 88.44 288 PRO A N 1
ATOM 2345 C CA . PRO A 1 288 ? -14.479 -4.428 -9.838 1.00 88.44 288 PRO A CA 1
ATOM 2346 C C . PRO A 1 288 ? -14.102 -4.308 -8.361 1.00 88.44 288 PRO A C 1
ATOM 2348 O O . PRO A 1 288 ? -13.833 -5.307 -7.694 1.00 88.44 288 PRO A O 1
ATOM 2351 N N . ILE A 1 289 ? -14.133 -3.084 -7.836 1.00 91.38 289 ILE A N 1
ATOM 2352 C CA . ILE A 1 289 ? -13.801 -2.776 -6.438 1.00 91.38 289 ILE A CA 1
ATOM 2353 C C . ILE A 1 289 ? -14.847 -1.890 -5.753 1.00 91.38 289 ILE A C 1
ATOM 2355 O O . ILE A 1 289 ? -14.601 -1.413 -4.646 1.00 91.38 289 ILE A O 1
ATOM 2359 N N . SER A 1 290 ? -16.021 -1.674 -6.358 1.00 90.25 290 SER A N 1
ATOM 2360 C CA . SER A 1 290 ? -17.076 -0.801 -5.810 1.00 90.25 290 SER A CA 1
ATOM 2361 C C . SER A 1 290 ? -17.405 -1.121 -4.347 1.00 90.25 290 SER A C 1
ATOM 2363 O O . SER A 1 290 ? -17.462 -0.226 -3.507 1.00 90.25 290 SER A O 1
ATOM 2365 N N . SER A 1 291 ? -17.535 -2.409 -4.002 1.00 90.12 291 SER A N 1
ATOM 2366 C CA . SER A 1 291 ? -17.829 -2.845 -2.627 1.00 90.12 291 SER A CA 1
ATOM 2367 C C . SER A 1 291 ? -16.669 -2.643 -1.647 1.00 90.12 291 SER A C 1
ATOM 2369 O O . SER A 1 291 ? -16.870 -2.738 -0.439 1.00 90.12 291 SER A O 1
ATOM 2371 N N . GLN A 1 292 ? -15.456 -2.406 -2.151 1.00 92.38 292 GLN A N 1
ATOM 2372 C CA . GLN A 1 292 ? -14.243 -2.214 -1.357 1.00 92.38 292 GLN A CA 1
ATOM 2373 C C . GLN A 1 292 ? -13.764 -0.766 -1.336 1.00 92.38 292 GLN A C 1
ATOM 2375 O O . GLN A 1 292 ? -12.867 -0.456 -0.560 1.00 92.38 292 GLN A O 1
ATOM 2380 N N . LEU A 1 293 ? -14.356 0.140 -2.120 1.00 90.94 293 LEU A N 1
ATOM 2381 C CA . LEU A 1 293 ? -13.870 1.514 -2.265 1.00 90.94 293 LEU A CA 1
ATOM 2382 C C . LEU A 1 293 ? -13.769 2.254 -0.922 1.00 90.94 293 LEU A C 1
ATOM 2384 O O . LEU A 1 293 ? -12.771 2.922 -0.657 1.00 90.94 293 LEU A O 1
ATOM 2388 N N . ALA A 1 294 ? -14.763 2.085 -0.044 1.00 89.38 294 ALA A N 1
ATOM 2389 C CA . ALA A 1 294 ? -14.751 2.670 1.298 1.00 89.38 294 ALA A CA 1
ATOM 2390 C C . ALA A 1 294 ? -13.591 2.139 2.160 1.00 89.38 294 ALA A C 1
ATOM 2392 O O . ALA A 1 294 ? -12.924 2.910 2.847 1.00 89.38 294 ALA A O 1
ATOM 2393 N N . LYS A 1 295 ? -13.312 0.832 2.086 1.00 90.25 295 LYS A N 1
ATOM 2394 C CA . LYS A 1 295 ? -12.193 0.204 2.802 1.00 90.25 295 LYS A CA 1
ATOM 2395 C C . LYS A 1 295 ? -10.844 0.583 2.198 1.00 90.25 295 LYS A C 1
ATOM 2397 O O . LYS A 1 295 ? -9.929 0.904 2.947 1.00 90.25 295 LYS A O 1
ATOM 2402 N N . LYS A 1 296 ? -10.733 0.638 0.864 1.00 94.31 296 LYS A N 1
ATOM 2403 C CA . LYS A 1 296 ? -9.557 1.180 0.169 1.00 94.31 296 LYS A CA 1
ATOM 2404 C C . LYS A 1 296 ? -9.272 2.594 0.665 1.00 94.31 296 LYS A C 1
ATOM 2406 O O . LYS A 1 296 ? -8.150 2.884 1.052 1.00 94.31 296 LYS A O 1
ATOM 2411 N N . ARG A 1 297 ? -10.290 3.456 0.736 1.00 92.62 297 ARG A N 1
ATOM 2412 C CA . ARG A 1 297 ? -10.143 4.822 1.252 1.00 92.62 297 ARG A CA 1
ATOM 2413 C C . ARG A 1 297 ? -9.605 4.845 2.684 1.00 92.62 297 ARG A C 1
ATOM 2415 O O . ARG A 1 297 ? -8.706 5.636 2.945 1.00 92.62 297 ARG A O 1
ATOM 2422 N N . GLN A 1 298 ? -10.134 4.008 3.577 1.00 88.88 298 GLN A N 1
ATOM 2423 C CA . GLN A 1 298 ? -9.646 3.897 4.959 1.00 88.88 298 GLN A CA 1
ATOM 2424 C C . GLN A 1 298 ? -8.193 3.418 5.018 1.00 88.88 298 GLN A C 1
ATOM 2426 O O . GLN A 1 298 ? -7.417 3.920 5.822 1.00 88.88 298 GLN A O 1
ATOM 2431 N N . LEU A 1 299 ? -7.811 2.490 4.145 1.00 93.12 299 LEU A N 1
ATOM 2432 C CA . LEU A 1 299 ? -6.441 2.001 4.075 1.00 93.12 299 LEU A CA 1
ATOM 2433 C C . LEU A 1 299 ? -5.471 3.075 3.565 1.00 93.12 299 LEU A C 1
ATOM 2435 O O . LEU A 1 299 ? -4.388 3.230 4.112 1.00 93.12 299 LEU A O 1
ATOM 2439 N N . LEU A 1 300 ? -5.882 3.905 2.603 1.00 94.38 300 LEU A N 1
ATOM 2440 C CA . LEU A 1 300 ? -5.090 5.065 2.177 1.00 94.38 300 LEU A CA 1
ATOM 2441 C C . LEU A 1 300 ? -4.874 6.088 3.313 1.00 94.38 300 LEU A C 1
ATOM 2443 O O . LEU A 1 300 ? -3.870 6.790 3.307 1.00 94.38 300 LEU A O 1
ATOM 2447 N N . ASP A 1 301 ? -5.773 6.170 4.307 1.00 91.50 301 ASP A N 1
ATOM 2448 C CA . ASP A 1 301 ? -5.578 7.025 5.495 1.00 91.50 301 ASP A CA 1
ATOM 2449 C C . ASP A 1 301 ? -4.514 6.499 6.472 1.00 91.50 301 ASP A C 1
ATOM 2451 O O . ASP A 1 301 ? -4.207 7.202 7.441 1.00 91.50 301 ASP A O 1
ATOM 2455 N N . VAL A 1 302 ? -3.981 5.291 6.255 1.00 94.25 302 VAL A N 1
ATOM 2456 C CA . VAL A 1 302 ? -2.838 4.749 7.006 1.00 94.25 302 VAL A CA 1
ATOM 2457 C C . VAL A 1 302 ? -1.549 5.447 6.597 1.00 94.25 302 VAL A C 1
ATOM 2459 O O . VAL A 1 302 ? -0.766 5.807 7.466 1.00 94.25 302 VAL A O 1
ATOM 2462 N N . TYR A 1 303 ? -1.375 5.729 5.307 1.00 95.00 303 TYR A N 1
ATOM 2463 C CA . TYR A 1 303 ? -0.159 6.299 4.721 1.00 95.00 303 TYR A CA 1
ATOM 2464 C C . TYR A 1 303 ? -0.071 7.814 4.877 1.00 95.00 303 TYR A C 1
ATOM 2466 O O . TYR A 1 303 ? 0.092 8.570 3.916 1.00 95.00 303 TYR A O 1
ATOM 2474 N N . ARG A 1 304 ? -0.218 8.300 6.104 1.00 90.94 304 ARG A N 1
ATOM 2475 C CA . ARG A 1 304 ? -0.236 9.739 6.378 1.00 90.94 304 ARG A CA 1
ATOM 2476 C C . ARG A 1 304 ? 1.110 10.363 6.138 1.00 90.94 304 ARG A C 1
ATOM 2478 O O . ARG A 1 304 ? 1.155 11.498 5.687 1.00 90.94 304 ARG A O 1
ATOM 2485 N N . SER A 1 305 ? 2.195 9.645 6.388 1.00 91.38 305 SER A N 1
ATOM 2486 C CA . SER A 1 305 ? 3.518 10.157 6.066 1.00 91.38 305 SER A CA 1
ATOM 2487 C C . SER A 1 305 ? 3.698 10.404 4.556 1.00 91.38 305 SER A C 1
ATOM 2489 O O . SER A 1 305 ? 4.527 11.241 4.190 1.00 91.38 305 SER A O 1
ATOM 2491 N N . GLN A 1 306 ? 2.896 9.757 3.697 1.00 93.44 306 GLN A N 1
ATOM 2492 C CA . GLN A 1 306 ? 3.056 9.751 2.236 1.00 93.44 306 GLN A CA 1
ATOM 2493 C C . GLN A 1 306 ? 1.962 10.493 1.458 1.00 93.44 306 GLN A C 1
ATOM 2495 O O . GLN A 1 306 ? 2.233 10.944 0.349 1.00 93.44 306 GLN A O 1
ATOM 2500 N N . LEU A 1 307 ? 0.761 10.675 2.018 1.00 92.00 307 LEU A N 1
ATOM 2501 C CA . LEU A 1 307 ? -0.352 11.343 1.335 1.00 92.00 307 LEU A CA 1
ATOM 2502 C C . LEU A 1 307 ? -0.809 12.619 2.046 1.00 92.00 307 LEU A C 1
ATOM 2504 O O . LEU A 1 307 ? -1.150 12.640 3.232 1.00 92.00 307 LEU A O 1
ATOM 2508 N N . LEU A 1 308 ? -0.933 13.694 1.273 1.00 88.31 308 LEU A N 1
ATOM 2509 C CA . LEU A 1 308 ? -1.641 14.901 1.669 1.00 88.31 308 LEU A CA 1
ATOM 2510 C C . LEU A 1 308 ? -3.147 14.615 1.822 1.00 88.31 308 LEU A C 1
ATOM 2512 O O . LEU A 1 308 ? -3.703 13.766 1.125 1.00 88.31 308 LEU A O 1
ATOM 2516 N N . PRO A 1 309 ? -3.876 15.383 2.659 1.00 83.69 309 PRO A N 1
ATOM 2517 C CA . PRO A 1 309 ? -5.262 15.065 3.029 1.00 83.69 309 PRO A CA 1
ATOM 2518 C C . PRO A 1 309 ? -6.267 14.853 1.882 1.00 83.69 309 PRO A C 1
ATOM 2520 O O . PRO A 1 309 ? -7.282 14.190 2.086 1.00 83.69 309 PRO A O 1
ATOM 2523 N N . ASN A 1 310 ? -6.023 15.428 0.700 1.00 85.25 310 ASN A N 1
ATOM 2524 C CA . ASN A 1 310 ? -6.926 15.325 -0.450 1.00 85.25 310 ASN A CA 1
ATOM 2525 C C . ASN A 1 310 ? -6.537 14.213 -1.437 1.00 85.25 310 ASN A C 1
ATOM 2527 O O . ASN A 1 310 ? -7.369 13.820 -2.252 1.00 85.25 310 ASN A O 1
ATOM 2531 N N . GLU A 1 311 ? -5.307 13.702 -1.385 1.00 89.75 311 GLU A N 1
ATOM 2532 C CA . GLU A 1 311 ? -4.802 12.725 -2.357 1.00 89.75 311 GLU A CA 1
ATOM 2533 C C . GLU A 1 311 ? -5.524 11.372 -2.309 1.00 89.75 311 GLU A C 1
ATOM 2535 O O . GLU A 1 311 ? -5.859 10.865 -3.383 1.00 89.75 311 GLU A O 1
ATOM 2540 N N . PRO A 1 312 ? -5.900 10.821 -1.135 1.00 92.31 312 PRO A N 1
ATOM 2541 C CA . PRO A 1 312 ? -6.694 9.597 -1.094 1.00 92.31 312 PRO A CA 1
ATOM 2542 C C . PRO A 1 312 ? -8.020 9.701 -1.859 1.00 92.31 312 PRO A C 1
ATOM 2544 O O . PRO A 1 312 ? -8.457 8.743 -2.493 1.00 92.31 312 PRO A O 1
ATOM 2547 N N . ASN A 1 313 ? -8.662 10.875 -1.831 1.00 89.56 313 ASN A N 1
ATOM 2548 C CA . ASN A 1 313 ? -9.901 11.097 -2.571 1.00 89.56 313 ASN A CA 1
ATOM 2549 C C . ASN A 1 313 ? -9.644 11.088 -4.079 1.00 89.56 313 ASN A C 1
ATOM 2551 O O . ASN A 1 313 ? -10.442 10.509 -4.807 1.00 89.56 313 ASN A O 1
ATOM 2555 N N . SER A 1 314 ? -8.540 11.676 -4.546 1.00 88.75 314 SER A N 1
ATOM 2556 C CA . SER A 1 314 ? -8.141 11.622 -5.957 1.00 88.75 314 SER A CA 1
ATOM 2557 C C . SER A 1 314 ? -7.879 10.185 -6.416 1.00 88.75 314 SER A C 1
ATOM 2559 O O . SER A 1 314 ? -8.353 9.794 -7.479 1.00 88.75 314 SER A O 1
ATOM 2561 N N . ILE A 1 315 ? -7.210 9.371 -5.591 1.00 91.81 315 ILE A N 1
ATOM 2562 C CA . ILE A 1 315 ? -6.985 7.943 -5.870 1.00 91.81 315 ILE A CA 1
ATOM 2563 C C . ILE A 1 315 ? -8.322 7.190 -5.980 1.00 91.81 315 ILE A C 1
ATOM 2565 O O . ILE A 1 315 ? -8.546 6.454 -6.939 1.00 91.81 315 ILE A O 1
ATOM 2569 N N . CYS A 1 316 ? -9.242 7.378 -5.030 1.00 91.06 316 CYS A N 1
ATOM 2570 C CA . CYS A 1 316 ? -10.558 6.732 -5.087 1.00 91.06 316 CYS A CA 1
ATOM 2571 C C . CYS A 1 316 ? -11.428 7.256 -6.237 1.00 91.06 316 CYS A C 1
ATOM 2573 O O . CYS A 1 316 ? -12.224 6.503 -6.789 1.00 91.06 316 CYS A O 1
ATOM 2575 N N . LYS A 1 317 ? -11.289 8.530 -6.614 1.00 88.25 317 LYS A N 1
ATOM 2576 C CA . LYS A 1 317 ? -12.020 9.120 -7.739 1.00 88.25 317 LYS A CA 1
ATOM 2577 C C . LYS A 1 317 ? -11.540 8.551 -9.072 1.00 88.25 317 LYS A C 1
ATOM 2579 O O . LYS A 1 317 ? -12.382 8.235 -9.907 1.00 88.25 317 LYS A O 1
ATOM 2584 N N . TYR A 1 318 ? -10.234 8.312 -9.209 1.00 87.75 318 TYR A N 1
ATOM 2585 C CA . TYR A 1 318 ? -9.654 7.632 -10.366 1.00 87.75 318 TYR A CA 1
ATOM 2586 C C . TYR A 1 318 ? -10.215 6.228 -10.575 1.00 87.75 318 TYR A C 1
ATOM 2588 O O . TYR A 1 318 ? -10.391 5.812 -11.714 1.00 87.75 318 TYR A O 1
ATOM 2596 N N . ALA A 1 319 ? -10.553 5.515 -9.494 1.00 86.88 319 ALA A N 1
ATOM 2597 C CA . ALA A 1 319 ? -11.195 4.208 -9.599 1.00 86.88 319 ALA A CA 1
ATOM 2598 C C . ALA A 1 319 ? -12.556 4.266 -10.323 1.00 86.88 319 ALA A C 1
ATOM 2600 O O . ALA A 1 319 ? -13.039 3.247 -10.809 1.00 86.88 319 ALA A O 1
ATOM 2601 N N . ASN A 1 320 ? -13.191 5.437 -10.425 1.00 80.12 320 ASN A N 1
ATOM 2602 C CA . ASN A 1 320 ? -14.435 5.592 -11.167 1.00 80.12 320 ASN A CA 1
ATOM 2603 C C . ASN A 1 320 ? -14.154 5.689 -12.675 1.00 80.12 320 ASN A C 1
ATOM 2605 O O . ASN A 1 320 ? -13.391 6.540 -13.140 1.00 80.12 320 ASN A O 1
ATOM 2609 N N . SER A 1 321 ? -14.829 4.832 -13.443 1.00 63.50 321 SER A N 1
ATOM 2610 C CA . SER A 1 321 ? -14.616 4.594 -14.883 1.00 63.50 321 SER A CA 1
ATOM 2611 C C . SER A 1 321 ? -14.527 5.856 -15.762 1.00 63.50 321 SER A C 1
ATOM 2613 O O . SER A 1 321 ? -13.783 5.876 -16.745 1.00 63.50 321 SER A O 1
ATOM 2615 N N . ALA A 1 322 ? -15.234 6.932 -15.404 1.00 57.59 322 ALA A N 1
ATOM 2616 C CA . ALA A 1 322 ? -15.245 8.187 -16.152 1.00 57.59 322 ALA A CA 1
ATOM 2617 C C . ALA A 1 322 ? -13.917 8.970 -16.103 1.00 57.59 322 ALA A C 1
ATOM 2619 O O . ALA A 1 322 ? -13.582 9.645 -17.076 1.00 57.59 322 ALA A O 1
ATOM 2620 N N . GLU A 1 323 ? -13.143 8.895 -15.014 1.00 58.53 323 GLU A N 1
ATOM 2621 C CA . GLU A 1 323 ? -11.853 9.601 -14.927 1.00 58.53 323 GLU A CA 1
ATOM 2622 C C . GLU A 1 323 ? -10.712 8.801 -15.543 1.00 58.53 323 GLU A C 1
ATOM 2624 O O . GLU A 1 323 ? -9.847 9.394 -16.198 1.00 58.53 323 GLU A O 1
ATOM 2629 N N . MET A 1 324 ? -10.765 7.466 -15.445 1.00 59.88 324 MET A N 1
ATOM 2630 C CA . MET A 1 324 ? -9.819 6.582 -16.132 1.00 59.88 324 MET A CA 1
ATOM 2631 C C . MET A 1 324 ? -9.742 6.890 -17.628 1.00 59.88 324 MET A C 1
ATOM 2633 O O . MET A 1 324 ? -8.655 6.851 -18.190 1.00 59.88 324 MET A O 1
ATOM 2637 N N . LEU A 1 325 ? -10.863 7.262 -18.257 1.00 55.72 325 LEU A N 1
ATOM 2638 C CA . LEU A 1 325 ? -10.966 7.617 -19.678 1.00 55.72 325 LEU A CA 1
ATOM 2639 C C . LEU A 1 325 ? -10.129 8.833 -20.104 1.00 55.72 325 LEU A C 1
ATOM 2641 O O . LEU A 1 325 ? -9.785 8.957 -21.280 1.00 55.72 325 LEU A O 1
ATOM 2645 N N . THR A 1 326 ? -9.836 9.755 -19.185 1.00 52.44 326 THR A N 1
ATOM 2646 C CA . THR A 1 326 ? -9.237 11.052 -19.537 1.00 52.44 326 THR A CA 1
ATOM 2647 C C . THR A 1 326 ? -7.721 10.989 -19.737 1.00 52.44 326 THR A C 1
ATOM 2649 O O . THR A 1 326 ? -7.185 11.808 -20.482 1.00 52.44 326 THR A O 1
ATOM 2652 N N . GLY A 1 327 ? -7.050 9.985 -19.158 1.00 52.19 327 GLY A N 1
ATOM 2653 C CA . GLY A 1 327 ? -5.590 9.836 -19.195 1.00 52.19 327 GLY A CA 1
ATOM 2654 C C . GLY A 1 327 ? -5.025 8.836 -20.200 1.00 52.19 327 GLY A C 1
ATOM 2655 O O . GLY A 1 327 ? -3.817 8.618 -20.213 1.00 52.19 327 GLY A O 1
ATOM 2656 N N . ILE A 1 328 ? -5.869 8.221 -21.032 1.00 58.66 328 ILE A N 1
ATOM 2657 C CA . ILE A 1 328 ? -5.475 7.111 -21.912 1.00 58.66 328 ILE A CA 1
ATOM 2658 C C . ILE A 1 328 ? -5.185 7.621 -23.335 1.00 58.66 328 ILE A C 1
ATOM 2660 O O . ILE A 1 328 ? -5.951 8.443 -23.859 1.00 58.66 328 ILE A O 1
ATOM 2664 N N . PRO A 1 329 ? -4.142 7.104 -24.013 1.00 56.53 329 PRO A N 1
ATOM 2665 C CA . PRO A 1 329 ? -4.016 7.197 -25.467 1.00 56.53 329 PRO A CA 1
ATOM 2666 C C . PRO A 1 329 ? -5.318 6.817 -26.208 1.00 56.53 329 PRO A C 1
ATOM 2668 O O . PRO A 1 329 ? -6.043 5.925 -25.784 1.00 56.53 329 PRO A O 1
ATOM 2671 N N . GLU A 1 330 ? -5.610 7.462 -27.344 1.00 56.09 330 GLU A N 1
ATOM 2672 C CA . GLU A 1 330 ? -6.853 7.299 -28.144 1.00 56.09 330 GLU A CA 1
ATOM 2673 C C . GLU A 1 330 ? -7.311 5.842 -28.385 1.00 56.09 330 GLU A C 1
ATOM 2675 O O . GLU A 1 330 ? -8.506 5.595 -28.538 1.00 56.09 330 GLU A O 1
ATOM 2680 N N . ILE A 1 331 ? -6.380 4.882 -28.385 1.00 50.44 331 ILE A N 1
ATOM 2681 C CA . ILE A 1 331 ? -6.590 3.465 -28.717 1.00 50.44 331 ILE A CA 1
ATOM 2682 C C . ILE A 1 331 ? -7.588 2.750 -27.780 1.00 50.44 331 ILE A C 1
ATOM 2684 O O . ILE A 1 331 ? -8.272 1.838 -28.237 1.00 50.44 331 ILE A O 1
ATOM 2688 N N . ASP A 1 332 ? -7.753 3.177 -26.522 1.00 56.22 332 ASP A N 1
ATOM 2689 C CA . ASP A 1 332 ? -8.561 2.437 -25.525 1.00 56.22 332 ASP A CA 1
ATOM 2690 C C . ASP A 1 332 ? -9.917 3.090 -25.181 1.00 56.22 332 ASP A C 1
ATOM 2692 O O . ASP A 1 332 ? -10.747 2.534 -24.456 1.00 56.22 332 ASP A O 1
ATOM 2696 N N . LYS A 1 333 ? -10.198 4.287 -25.720 1.00 56.47 333 LYS A N 1
ATOM 2697 C CA . LYS A 1 333 ? -11.437 5.026 -25.404 1.00 56.47 333 LYS A CA 1
ATOM 2698 C C . LYS A 1 333 ? -12.701 4.257 -25.812 1.00 56.47 333 LYS A C 1
ATOM 2700 O O . LYS A 1 333 ? -13.749 4.425 -25.195 1.00 56.47 333 LYS A O 1
ATOM 2705 N N . THR A 1 334 ? -12.612 3.393 -26.823 1.00 52.41 334 THR A N 1
ATOM 2706 C CA . THR A 1 334 ? -13.757 2.664 -27.391 1.00 52.41 334 THR A CA 1
ATOM 2707 C C . THR A 1 334 ? -14.248 1.493 -26.532 1.00 52.41 334 THR A C 1
ATOM 2709 O O . THR A 1 334 ? -15.448 1.206 -26.561 1.00 52.41 334 THR A O 1
ATOM 2712 N N . HIS A 1 335 ? -13.386 0.833 -25.743 1.00 45.56 335 HIS A N 1
ATOM 2713 C CA . HIS A 1 335 ? -13.812 -0.276 -24.877 1.00 45.56 335 HIS A CA 1
ATOM 2714 C C . HIS A 1 335 ? -14.477 0.227 -23.586 1.00 45.56 335 HIS A C 1
ATOM 2716 O O . HIS A 1 335 ? -15.513 -0.309 -23.185 1.00 45.56 335 HIS A O 1
ATOM 2722 N N . LEU A 1 336 ? -13.942 1.301 -22.996 1.00 48.41 336 LEU A N 1
ATOM 2723 C CA . LEU A 1 336 ? -14.453 1.936 -21.775 1.00 48.41 336 LEU A CA 1
ATOM 2724 C C . LEU A 1 336 ? -15.712 2.788 -21.991 1.00 48.41 336 LEU A C 1
ATOM 2726 O O . LEU A 1 336 ? -16.563 2.861 -21.108 1.00 48.41 336 LEU A O 1
ATOM 2730 N N . GLN A 1 337 ? -15.902 3.384 -23.175 1.00 51.19 337 GLN A N 1
ATOM 2731 C CA . GLN A 1 337 ? -17.155 4.083 -23.512 1.00 51.19 337 GLN A CA 1
ATOM 2732 C C . GLN A 1 337 ? -18.397 3.175 -23.418 1.00 51.19 337 GLN A C 1
ATOM 2734 O O . GLN A 1 337 ? -19.507 3.683 -23.289 1.00 51.19 337 GLN A O 1
ATOM 2739 N N . ARG A 1 338 ? -18.227 1.843 -23.451 1.00 45.44 338 ARG A N 1
ATOM 2740 C CA . ARG A 1 338 ? -19.314 0.865 -23.273 1.00 45.44 338 ARG A CA 1
ATOM 2741 C C . ARG A 1 338 ? -19.593 0.491 -21.809 1.00 45.44 338 ARG A C 1
ATOM 2743 O O . ARG A 1 338 ? -20.669 -0.032 -21.549 1.00 45.44 338 ARG A O 1
ATOM 2750 N N . THR A 1 339 ? -18.669 0.744 -20.877 1.00 46.31 339 THR A N 1
ATOM 2751 C CA . THR A 1 339 ? -18.794 0.406 -19.440 1.00 46.31 339 THR A CA 1
ATOM 2752 C C . THR A 1 339 ? -18.991 1.634 -18.538 1.00 46.31 339 THR A C 1
ATOM 2754 O O . THR A 1 339 ? -19.532 1.507 -17.440 1.00 46.31 339 THR A O 1
ATOM 2757 N N . ALA A 1 340 ? -18.645 2.835 -19.021 1.00 46.91 340 ALA A N 1
ATOM 2758 C CA . ALA A 1 340 ? -18.729 4.117 -18.306 1.00 46.91 340 ALA A CA 1
ATOM 2759 C C . ALA A 1 340 ? -20.159 4.641 -18.030 1.00 46.91 340 ALA A C 1
ATOM 2761 O O . ALA A 1 340 ? -20.334 5.794 -17.640 1.00 46.91 340 ALA A O 1
ATOM 2762 N N . SER A 1 341 ? -21.191 3.817 -18.227 1.00 47.41 341 SER A N 1
ATOM 2763 C CA . SER A 1 341 ? -22.584 4.136 -17.892 1.00 47.41 341 SER A CA 1
ATOM 2764 C C . SER A 1 341 ? -23.014 3.645 -16.503 1.00 47.41 341 SER A C 1
ATOM 2766 O O . SER A 1 341 ? -24.202 3.700 -16.197 1.00 47.41 341 SER A O 1
ATOM 2768 N N . SER A 1 342 ? -22.097 3.114 -15.687 1.00 53.19 342 SER A N 1
ATOM 2769 C CA . SER A 1 342 ? -22.408 2.475 -14.401 1.00 53.19 342 SER A CA 1
ATOM 2770 C C . SER A 1 342 ? -21.716 3.171 -13.222 1.00 53.19 342 SER A C 1
ATOM 2772 O O . SER A 1 342 ? -20.603 3.677 -13.355 1.00 53.19 342 SER A O 1
ATOM 2774 N N . GLU A 1 343 ? -22.371 3.177 -12.056 1.00 71.00 343 GLU A N 1
ATOM 2775 C CA . GLU A 1 343 ? -21.846 3.624 -10.749 1.00 71.00 343 GLU A CA 1
ATOM 2776 C C . GLU A 1 343 ? -20.723 2.706 -10.206 1.00 71.00 343 GLU A C 1
ATOM 2778 O O . GLU A 1 343 ? -20.519 2.595 -8.998 1.00 71.00 343 GLU A O 1
ATOM 2783 N N . GLU A 1 344 ? -20.013 1.993 -11.083 1.00 82.38 344 GLU A N 1
ATOM 2784 C CA . GLU A 1 344 ? -19.013 0.999 -10.713 1.00 82.38 344 GLU A CA 1
ATOM 2785 C C . GLU A 1 344 ? -17.597 1.589 -10.687 1.00 82.38 344 GLU A C 1
ATOM 2787 O O . GLU A 1 344 ? -17.191 2.373 -11.554 1.00 82.38 344 GLU A O 1
ATOM 2792 N N . SER A 1 345 ? -16.831 1.168 -9.680 1.00 88.38 345 SER A N 1
ATOM 2793 C CA . SER A 1 345 ? -15.423 1.505 -9.503 1.00 88.38 345 SER A CA 1
ATOM 2794 C C . SER A 1 345 ? -14.553 0.287 -9.790 1.00 88.38 345 SER A C 1
ATOM 2796 O O . SER A 1 345 ? -14.875 -0.830 -9.373 1.00 88.38 345 SER A O 1
ATOM 2798 N N . TYR A 1 346 ? -13.416 0.511 -10.442 1.00 89.19 346 TYR A N 1
ATOM 2799 C CA . TYR A 1 346 ? -12.468 -0.521 -10.832 1.00 89.19 346 TYR A CA 1
ATOM 2800 C C . TYR A 1 346 ? -11.037 -0.134 -10.461 1.00 89.19 346 TYR A C 1
ATOM 2802 O O . TYR A 1 346 ? -10.681 1.041 -10.421 1.00 89.19 346 TYR A O 1
ATOM 2810 N N . GLU A 1 347 ? -10.197 -1.136 -10.247 1.00 91.94 347 GLU A N 1
ATOM 2811 C CA . GLU A 1 347 ? -8.751 -1.006 -10.415 1.00 91.94 347 GLU A CA 1
ATOM 2812 C C . GLU A 1 347 ? -8.382 -1.619 -11.760 1.00 91.94 347 GLU A C 1
ATOM 2814 O O . GLU A 1 347 ? -8.812 -2.731 -12.086 1.00 91.94 347 GLU A O 1
ATOM 2819 N N . ARG A 1 348 ? -7.628 -0.873 -12.569 1.00 89.62 348 ARG A N 1
ATOM 2820 C CA . ARG A 1 348 ? -7.191 -1.346 -13.877 1.00 89.62 348 ARG A CA 1
ATOM 2821 C C . ARG A 1 348 ? -5.796 -1.932 -13.780 1.00 89.62 348 ARG A C 1
ATOM 2823 O O . ARG A 1 348 ? -4.889 -1.366 -13.173 1.00 89.62 348 ARG A O 1
ATOM 2830 N N . VAL A 1 349 ? -5.647 -3.070 -14.433 1.00 91.38 349 VAL A N 1
ATOM 2831 C CA . VAL A 1 349 ? -4.388 -3.788 -14.571 1.00 91.38 349 VAL A CA 1
ATOM 2832 C C . VAL A 1 349 ? -4.189 -4.153 -16.037 1.00 91.38 349 VAL A C 1
ATOM 2834 O O . VAL A 1 349 ? -5.134 -4.144 -16.821 1.00 91.38 349 VAL A O 1
ATOM 2837 N N . TRP A 1 350 ? -2.963 -4.460 -16.427 1.00 89.31 350 TRP A N 1
ATOM 2838 C CA . TRP A 1 350 ? -2.566 -4.698 -17.805 1.00 89.31 350 TRP A CA 1
ATOM 2839 C C . TRP A 1 350 ? -1.955 -6.088 -17.914 1.00 89.31 350 TRP A C 1
ATOM 2841 O O . TRP A 1 350 ? -0.920 -6.391 -17.318 1.00 89.31 350 TRP A O 1
ATOM 2851 N N . CYS A 1 351 ? -2.620 -6.949 -18.669 1.00 86.25 351 CYS A N 1
ATOM 2852 C CA . CYS A 1 351 ? -2.283 -8.355 -18.813 1.00 86.25 351 CYS A CA 1
ATOM 2853 C C . CYS A 1 351 ? -1.581 -8.598 -20.148 1.00 86.25 351 CYS A C 1
ATOM 2855 O O . CYS A 1 351 ? -1.890 -7.960 -21.153 1.00 86.25 351 CYS A O 1
ATOM 2857 N N . THR A 1 352 ? -0.688 -9.579 -20.199 1.00 80.88 352 THR A N 1
ATOM 2858 C CA . THR A 1 352 ? -0.303 -10.181 -21.477 1.00 80.88 352 THR A CA 1
ATOM 2859 C C . THR A 1 352 ? -1.483 -11.006 -22.007 1.00 80.88 352 THR A C 1
ATOM 2861 O O . THR A 1 352 ? -2.368 -11.401 -21.244 1.00 80.88 352 THR A O 1
ATOM 2864 N N . GLN A 1 353 ? -1.503 -11.331 -23.304 1.00 74.00 353 GLN A N 1
ATOM 2865 C CA . GLN A 1 353 ? -2.522 -12.237 -23.866 1.00 74.00 353 GLN A CA 1
ATOM 2866 C C . GLN A 1 353 ? -2.591 -13.580 -23.110 1.00 74.00 353 GLN A C 1
ATOM 2868 O O . GLN A 1 353 ? -3.636 -14.218 -23.020 1.00 74.00 353 GLN A O 1
ATOM 2873 N N . GLU A 1 354 ? -1.459 -14.006 -22.561 1.00 69.50 354 GLU A N 1
ATOM 2874 C CA . GLU A 1 354 ? -1.310 -15.244 -21.816 1.00 69.50 354 GLU A CA 1
ATOM 2875 C C . GLU A 1 354 ? -1.796 -15.143 -20.359 1.00 69.50 354 GLU A C 1
ATOM 2877 O O . GLU A 1 354 ? -2.345 -16.119 -19.843 1.00 69.50 354 GLU A O 1
ATOM 2882 N N . SER A 1 355 ? -1.636 -13.987 -19.702 1.00 72.75 355 SER A N 1
ATOM 2883 C CA . SER A 1 355 ? -2.129 -13.764 -18.334 1.00 72.75 355 SER A CA 1
ATOM 2884 C C . SER A 1 355 ? -3.600 -13.350 -18.271 1.00 72.75 355 SER A C 1
ATOM 2886 O O . SER A 1 355 ? -4.242 -13.554 -17.242 1.00 72.75 355 SER A O 1
ATOM 2888 N N . GLU A 1 356 ? -4.181 -12.884 -19.383 1.00 72.81 356 GLU A N 1
ATOM 2889 C CA . GLU A 1 356 ? -5.607 -12.539 -19.505 1.00 72.81 356 GLU A CA 1
ATOM 2890 C C . GLU A 1 356 ? -6.527 -13.677 -19.038 1.00 72.81 356 GLU A C 1
ATOM 2892 O O . GLU A 1 356 ? -7.520 -13.423 -18.362 1.00 72.81 356 GLU A O 1
ATOM 2897 N N . VAL A 1 357 ? -6.188 -14.938 -19.330 1.00 68.38 357 VAL A N 1
ATOM 2898 C CA . VAL A 1 357 ? -6.987 -16.108 -18.918 1.00 68.38 357 VAL A CA 1
ATOM 2899 C C . VAL A 1 357 ? -6.983 -16.288 -17.397 1.00 68.38 357 VAL A C 1
ATOM 2901 O O . VAL A 1 357 ? -8.016 -16.606 -16.812 1.00 68.38 357 VAL A O 1
ATOM 2904 N N . ILE A 1 358 ? -5.841 -16.062 -16.742 1.00 65.81 358 ILE A N 1
ATOM 2905 C CA . ILE A 1 358 ? -5.691 -16.231 -15.289 1.00 65.81 358 ILE A CA 1
ATOM 2906 C C . ILE A 1 358 ? -6.290 -15.029 -14.551 1.00 65.81 358 ILE A C 1
ATOM 2908 O O . ILE A 1 358 ? -7.004 -15.209 -13.567 1.00 65.81 358 ILE A O 1
ATOM 2912 N N . CYS A 1 359 ? -6.107 -13.810 -15.063 1.00 68.88 359 CYS A N 1
ATOM 2913 C CA . CYS A 1 359 ? -6.809 -12.630 -14.558 1.00 68.88 359 CYS A CA 1
ATOM 2914 C C . CYS A 1 359 ? -8.323 -12.760 -14.735 1.00 68.88 359 CYS A C 1
ATOM 2916 O O . CYS A 1 359 ? -9.076 -12.459 -13.816 1.00 68.88 359 CYS A O 1
ATOM 2918 N N . SER A 1 360 ? -8.782 -13.300 -15.864 1.00 70.19 360 SER A N 1
ATOM 2919 C CA . SER A 1 360 ? -10.193 -13.637 -16.047 1.00 70.19 360 SER A CA 1
ATOM 2920 C C . SER A 1 360 ? -10.646 -14.696 -15.048 1.00 70.19 360 SER A C 1
ATOM 2922 O O . SER A 1 360 ? -11.770 -14.611 -14.588 1.00 70.19 360 SER A O 1
ATOM 2924 N N . HIS A 1 361 ? -9.792 -15.647 -14.654 1.00 66.25 361 HIS A N 1
ATOM 2925 C CA . HIS A 1 361 ? -10.115 -16.630 -13.616 1.00 66.25 361 HIS A CA 1
ATOM 2926 C C . HIS A 1 361 ? -10.243 -16.012 -12.219 1.00 66.25 361 HIS A C 1
ATOM 2928 O O . HIS A 1 361 ? -11.151 -16.396 -11.483 1.00 66.25 361 HIS A O 1
ATOM 2934 N N . LEU A 1 362 ? -9.394 -15.033 -11.869 1.00 65.88 362 LEU A N 1
ATOM 2935 C CA . LEU A 1 362 ? -9.620 -14.200 -10.682 1.00 65.88 362 LEU A CA 1
ATOM 2936 C C . LEU A 1 362 ? -11.004 -13.541 -10.760 1.00 65.88 362 LEU A C 1
ATOM 2938 O O . LEU A 1 362 ? -11.758 -13.587 -9.794 1.00 65.88 362 LEU A O 1
ATOM 2942 N N . LEU A 1 363 ? -11.358 -12.987 -11.921 1.00 61.78 363 LEU A N 1
ATOM 2943 C CA . LEU A 1 363 ? -12.608 -12.255 -12.141 1.00 61.78 363 LEU A CA 1
ATOM 2944 C C . LEU A 1 363 ? -13.856 -13.139 -12.318 1.00 61.78 363 LEU A C 1
ATOM 2946 O O . LEU A 1 363 ? -14.967 -12.672 -12.083 1.00 61.78 363 LEU A O 1
ATOM 2950 N N . SER A 1 364 ? -13.709 -14.398 -12.734 1.00 54.12 364 SER A N 1
ATOM 2951 C CA . SER A 1 364 ? -14.809 -15.305 -13.064 1.00 54.12 364 SER A CA 1
ATOM 2952 C C . SER A 1 364 ? -14.991 -16.360 -11.970 1.00 54.12 364 SER A C 1
ATOM 2954 O O . SER A 1 364 ? -14.368 -17.423 -12.029 1.00 54.12 364 SER A O 1
ATOM 2956 N N . LYS A 1 365 ? -15.839 -16.039 -10.984 1.00 44.28 365 LYS A N 1
ATOM 2957 C CA . LYS A 1 365 ? -16.526 -16.838 -9.935 1.00 44.28 365 LYS A CA 1
ATOM 2958 C C . LYS A 1 365 ? -16.642 -15.951 -8.690 1.00 44.28 365 LYS A C 1
ATOM 2960 O O . LYS A 1 365 ? -16.732 -16.469 -7.554 1.00 44.28 365 LYS A O 1
#

Foldseek 3Di:
DDPQPAPQDQLVNPDQQKFKAFFLQWDADPQFIDGLNHTDGGHDPVLRVLRVCRYPPHSCTSNNLCVVVNPVSSVSSRVCVSVVRIDIARPDPDDDQPQVAEEEEEAAALPFCLLFCVLVLQVCVSNYAYEYEHAALQDQDFPCCVPDVDDSVSLSSSSVSLNVVLCVNSVYHYDYHHHHFDVVLPNPDQQDAADCVSCVVVLVVVLVVVLVVCVVDPH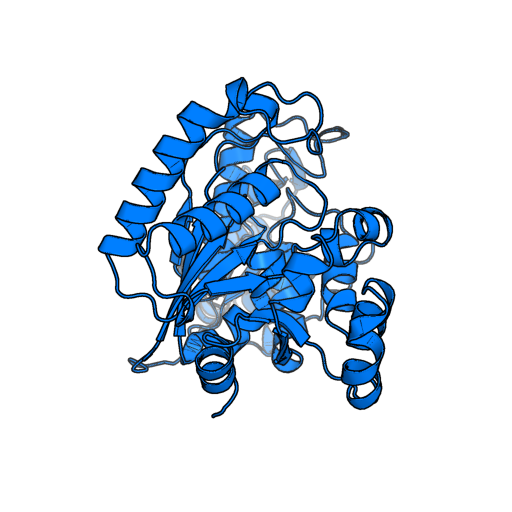QAYEAEQCFPNGRSSVSRVVSVVVCCVVVVDPLLRYKYTYGPPRLLDLVRLVVGDDPVVQVQWDKDWAWRQVCLSVSLSSSSSRNRHDDSCRSVSSSVCQQLVSNLVSDDPPCNVVSVVVNPDPIGTRMMIGGPNNVVVVVVSVPD

pLDDT: mean 84.47, std 14.62, range [29.86, 98.75]

Sequence (365 aa):
MGNKSFIPVSASDLPVETIISLMPDYSVMEHTLYFMERQERPLSLLQTAFLESCDQKSNFSIKQAQEKFGMWGTEFASALGLLGYVAYKTPSTLTNSLSNLSVLVISPHMDDGFFSLAGVILAFSRKAHFFILDLFGDDPWSAFHERYWPERQQLIRIRSQEEFFSAWLCDCQVQILGHPSAPHRGHRIWNEPLDPLLDSTLLRQLIDDIENVLMQNTWDLIFWPLGIGGHVDHRLVRQLAFQFVQRNHLSSRRFVYYEDLPYAASPAHWKTWPSPELLVSLKPAYIPISSQLAKKRQLLDVYRSQLLPNEPNSICKYANSAEMLTGIPEIDKTHLQRTASSEESYERVWCTQESEVICSHLLSK

Secondary structure (DSSP, 8-state):
----------GGGS-TT-EEEE-TTEEEETTEEEETTEEEEE--HHHHHHHHHT-TTS--BHHHHHHHHTHHHHHHHHHHHHTTSEEEEPPP--S-----EEEEEEESSTTHHHHHHHHHHHHHTTTEEEEEEESB-B----TTTTT----HHHHHHHHHHHHHHHHHHHT-EEEE-BPBPGGGGT-SSTTPPP-HHHHHHHHHHHHHHHHHHHHHS--SEEEEE--TT--HHHHHHHHHHHHHHHTTSS-GGGEEEE--TTGGG-GGGGGGSPPHHHHHTSEEEEEE-GGGHHHHHHHHTT-TTT--TTHHHHHHHHTBHHHHGGGS-GGGHHHHTTTTTSS-BEEEEEE-TTTHHHHHHHH--

Radius of gyration: 20.92 Å; Cα contacts (8 Å, |Δi|>4): 611; chains: 1; bounding box: 49×44×60 Å

Mean predicted aligned error: 7.01 Å

Nearest PDB structures (foldseek):
  2x9l-assembly1_A  TM=7.513E-01  e=3.476E-11  Actinoplanes teichomyceticus
  3dfi-assembly1_A  TM=6.732E-01  e=1.044E-10  Actinoplanes teichomyceticus
  2xad-assembly3_C  TM=7.126E-01  e=8.429E-10  Actinoplanes teichomyceticus
  3i8o-assembly1_A  TM=3.760E-01  e=7.988E-01  Methanocaldococcus jannaschii